Protein AF-A0A645DNB2-F1 (afdb_monomer_lite)

Organism: NCBI:txid1076179

Radius of gyration: 21.09 Å; chains: 1; bounding box: 47×34×59 Å

pLDDT: mean 93.98, std 5.24, range [70.44, 98.75]

Sequence (240 aa):
MDVIGKWKFIDKVPSANQFYYGNPKCSDIDNIWLKELYFLPEGKGYWVIDGWTKGCFTTSFGYPKHTCRQNYSLHTKNGKNLMFIEMNDDYYRISHGGKPEIYVFEKISDKEYSRNNIRICDNTDMPFVFDAEVLGKWVVKDLIDSPDGFDPNTQKFPADGLFAKSVCFEKDGEAFSQYGEKPLYKQKWTKGFLLDEHNSISEAYHIREIDGVKYLFLEWKSGDYQFGGHKPYWHVFTRA

Foldseek 3Di:
DDPAAKKFWDEKAQDPVPDDPPDHPDPPLVPDQPGMDGQAPPQPDAQQFRGDDVQWTWGWDDVVIDIDIKGWDWDADPNWIKIWIQDPPPVVCVVVPHGGMITMITGPDNDHDDNVRQWDAEAQPDDAAFDPVQAAKWFFDEKFADPVPDDSVDHPDPPVPQQWTMKHADRVQWMWTHGHPDPTDIFGDHVQWTGDPPSNDTWGWDWDADPNFIKIWTWACDSCVTRSVDGTMITIIGHD

Secondary structure (DSSP, 8-state):
----EEEEEEEEESSGGG--TT----S--TT-S-SEEEE-GGGEEETTEEEEETTEEEEEETTTTEEEEEEEEEEEETTEEEEEEEE---HHHHHTTPPPEEEEEEEEE-----HHHHS------------SSS-EEEEEEEEES-GGG--TT--SS-GGG--EEEEEE-TTSEEEEEETTSPPEEEEEETTEEEETTTTEEEEEEEEEETTEEEEEEEE--HHHHTT-PPPEEEEEEE-

Structure (mmCIF, N/CA/C/O backbone):
data_AF-A0A645DNB2-F1
#
_entry.id   AF-A0A645DNB2-F1
#
loop_
_atom_site.group_PDB
_atom_site.id
_atom_site.type_symbol
_atom_site.label_atom_id
_atom_site.label_alt_id
_atom_site.label_comp_id
_atom_site.label_asym_id
_atom_site.label_entity_id
_atom_site.label_seq_id
_atom_site.pdbx_PDB_ins_code
_atom_site.Cartn_x
_atom_site.Cartn_y
_atom_site.Cartn_z
_atom_site.occupancy
_atom_site.B_iso_or_equiv
_atom_site.auth_seq_id
_atom_site.auth_comp_id
_atom_site.auth_asym_id
_atom_site.auth_atom_id
_atom_site.pdbx_PDB_model_num
ATOM 1 N N . MET A 1 1 ? 18.194 8.412 -24.651 1.00 70.44 1 MET A N 1
ATOM 2 C CA . MET A 1 1 ? 16.787 8.221 -24.259 1.00 70.44 1 MET A CA 1
ATOM 3 C C . MET A 1 1 ? 16.652 8.660 -22.821 1.00 70.44 1 MET A C 1
ATOM 5 O O . MET A 1 1 ? 17.481 8.252 -22.013 1.00 70.44 1 MET A O 1
ATOM 9 N N . ASP A 1 2 ? 15.688 9.529 -22.543 1.00 87.06 2 ASP A N 1
ATOM 10 C CA . ASP A 1 2 ? 15.365 9.927 -21.178 1.00 87.06 2 ASP A CA 1
ATOM 11 C C . ASP A 1 2 ? 14.551 8.818 -20.495 1.00 87.06 2 ASP A C 1
ATOM 13 O O . ASP A 1 2 ? 13.683 8.204 -21.126 1.00 87.06 2 ASP A O 1
ATOM 17 N N . VAL A 1 3 ? 14.853 8.531 -19.231 1.00 95.50 3 VAL A N 1
ATOM 18 C CA . VAL A 1 3 ? 14.130 7.534 -18.432 1.00 95.50 3 VAL A CA 1
ATOM 19 C C . VAL A 1 3 ? 12.885 8.109 -17.785 1.00 95.50 3 VAL A C 1
ATOM 21 O O . VAL A 1 3 ? 11.987 7.332 -17.478 1.00 95.50 3 VAL A O 1
ATOM 24 N N . ILE A 1 4 ? 12.804 9.433 -17.630 1.00 97.62 4 ILE A N 1
ATOM 25 C CA . ILE A 1 4 ? 11.679 10.105 -16.981 1.00 97.62 4 ILE A CA 1
ATOM 26 C C . ILE A 1 4 ? 10.350 9.695 -17.613 1.00 97.62 4 ILE A C 1
ATOM 28 O O . ILE A 1 4 ? 10.226 9.600 -18.839 1.00 97.62 4 ILE A O 1
ATOM 32 N N . GLY A 1 5 ? 9.366 9.444 -16.752 1.00 97.06 5 GLY A N 1
ATOM 33 C CA . GLY A 1 5 ? 8.002 9.112 -17.139 1.00 97.06 5 GLY A CA 1
ATOM 34 C C . GLY A 1 5 ? 7.559 7.720 -16.709 1.00 97.06 5 GLY A C 1
ATOM 35 O O . GLY A 1 5 ? 8.073 7.163 -15.737 1.00 97.06 5 GLY A O 1
ATOM 36 N N . LYS A 1 6 ? 6.551 7.190 -17.408 1.00 97.62 6 LYS A N 1
ATOM 37 C CA . LYS A 1 6 ? 5.846 5.953 -17.045 1.00 97.62 6 LYS A CA 1
ATOM 38 C C . LYS A 1 6 ? 6.282 4.789 -17.924 1.00 97.62 6 LYS A C 1
ATOM 40 O O . LYS A 1 6 ? 6.241 4.871 -19.155 1.00 97.62 6 LYS A O 1
ATOM 45 N N . TRP A 1 7 ? 6.582 3.679 -17.269 1.00 98.00 7 TRP A N 1
ATOM 46 C CA . TRP A 1 7 ? 6.970 2.411 -17.864 1.00 98.00 7 TRP A CA 1
ATOM 47 C C . TRP A 1 7 ? 6.010 1.316 -17.405 1.00 98.00 7 TRP A C 1
ATOM 49 O O . TRP A 1 7 ? 5.632 1.266 -16.234 1.00 98.00 7 TRP A O 1
ATOM 59 N N . LYS A 1 8 ? 5.609 0.437 -18.322 1.00 96.62 8 LYS A N 1
ATOM 60 C CA . LYS A 1 8 ? 4.709 -0.688 -18.040 1.00 96.62 8 LYS A CA 1
ATOM 61 C C . LYS A 1 8 ? 5.444 -2.002 -18.241 1.00 96.62 8 LYS A C 1
ATOM 63 O O . LYS A 1 8 ? 6.093 -2.177 -19.270 1.00 96.62 8 LYS A O 1
ATOM 68 N N . PHE A 1 9 ? 5.326 -2.904 -17.275 1.00 96.44 9 PHE A N 1
ATOM 69 C CA . PHE A 1 9 ? 5.855 -4.257 -17.375 1.00 96.44 9 PHE A CA 1
ATOM 70 C C . PHE A 1 9 ? 5.197 -4.993 -18.549 1.00 96.44 9 PHE A C 1
ATOM 72 O O . PHE A 1 9 ? 3.977 -4.926 -18.724 1.00 96.44 9 PHE A O 1
ATOM 79 N N . ILE A 1 10 ? 6.000 -5.690 -19.352 1.00 95.62 10 ILE A N 1
ATOM 80 C CA . ILE A 1 10 ? 5.514 -6.462 -20.503 1.00 95.62 10 ILE A CA 1
ATOM 81 C C . ILE A 1 10 ? 6.004 -7.910 -20.523 1.00 95.62 10 ILE A C 1
ATOM 83 O O . ILE A 1 10 ? 5.356 -8.734 -21.161 1.00 95.62 10 ILE A O 1
ATOM 87 N N . ASP A 1 11 ? 7.123 -8.237 -19.869 1.00 95.75 11 ASP A N 1
ATOM 88 C CA . ASP A 1 11 ? 7.626 -9.612 -19.817 1.00 95.75 11 ASP A CA 1
ATOM 89 C C . ASP A 1 11 ? 8.667 -9.817 -18.707 1.00 95.75 11 ASP A C 1
ATOM 91 O O . ASP A 1 11 ? 9.319 -8.872 -18.257 1.00 95.75 11 ASP A O 1
ATOM 95 N N . LYS A 1 12 ? 8.874 -11.078 -18.325 1.00 94.62 12 LYS A N 1
ATOM 96 C CA . LYS A 1 12 ? 9.961 -11.536 -17.458 1.00 94.62 12 LYS A CA 1
ATOM 97 C C . LYS A 1 12 ? 10.708 -12.660 -18.161 1.00 94.62 12 LYS A C 1
ATOM 99 O O . LYS A 1 12 ? 10.114 -13.676 -18.515 1.00 94.62 12 LYS A O 1
ATOM 104 N N . VAL A 1 13 ? 12.016 -12.494 -18.349 1.00 94.31 13 VAL A N 1
ATOM 105 C CA . VAL A 1 13 ? 12.852 -13.462 -19.073 1.00 94.31 13 VAL A CA 1
ATOM 106 C C . VAL A 1 13 ? 14.147 -13.778 -18.320 1.00 94.31 13 VAL A C 1
ATOM 108 O O . VAL A 1 13 ? 14.690 -12.905 -17.646 1.00 94.31 13 VAL A O 1
ATOM 111 N N . PRO A 1 14 ? 14.726 -14.986 -18.471 1.00 91.88 14 PRO A N 1
ATOM 112 C CA . PRO A 1 14 ? 15.986 -15.320 -17.799 1.00 91.88 14 PRO A CA 1
ATOM 113 C C . PRO A 1 14 ? 17.207 -14.546 -18.327 1.00 91.88 14 PRO A C 1
ATOM 115 O O . PRO A 1 14 ? 18.238 -14.489 -17.664 1.00 91.88 14 PRO A O 1
ATOM 118 N N . SER A 1 15 ? 17.137 -13.997 -19.546 1.00 92.44 15 SER A N 1
ATOM 119 C CA . SER A 1 15 ? 18.177 -13.132 -20.115 1.00 92.44 15 SER A CA 1
ATOM 120 C C . SER A 1 15 ? 17.624 -12.233 -21.224 1.00 92.44 15 SER A C 1
ATOM 122 O O . SER A 1 15 ? 16.680 -12.604 -21.918 1.00 92.44 15 SER A O 1
ATOM 124 N N . ALA A 1 16 ? 18.237 -11.066 -21.452 1.00 92.56 16 ALA A N 1
ATOM 125 C CA . ALA A 1 16 ? 17.749 -10.087 -22.433 1.00 92.56 16 ALA A CA 1
ATOM 126 C C . ALA A 1 16 ? 17.634 -10.642 -23.871 1.00 92.56 16 ALA A C 1
ATOM 128 O O . ALA A 1 16 ? 16.713 -10.279 -24.601 1.00 92.56 16 ALA A O 1
ATOM 129 N N . ASN A 1 17 ? 18.517 -11.569 -24.264 1.00 92.88 17 ASN A N 1
ATOM 130 C CA . ASN A 1 17 ? 18.490 -12.219 -25.585 1.00 92.88 17 ASN A CA 1
ATOM 131 C C . ASN A 1 17 ? 17.261 -13.112 -25.798 1.00 92.88 17 ASN A C 1
ATOM 133 O O . ASN A 1 17 ? 16.933 -13.453 -26.929 1.00 92.88 17 ASN A O 1
ATOM 137 N N . GLN A 1 18 ? 16.595 -13.512 -24.717 1.00 93.81 18 GLN A N 1
ATOM 138 C CA . GLN A 1 18 ? 15.408 -14.353 -24.772 1.00 93.81 18 GLN A CA 1
ATOM 139 C C . GLN A 1 18 ? 14.115 -13.556 -24.931 1.00 93.81 18 GLN A C 1
ATOM 141 O O . GLN A 1 18 ? 13.071 -14.176 -25.124 1.00 93.81 18 GLN A O 1
ATOM 146 N N . PHE A 1 19 ? 14.159 -12.229 -24.842 1.00 94.75 19 PHE A N 1
ATOM 147 C CA . PHE A 1 19 ? 12.980 -11.398 -25.026 1.00 94.75 19 PHE A CA 1
ATOM 148 C C . PHE A 1 19 ? 12.581 -11.321 -26.502 1.00 94.75 19 PHE A C 1
ATOM 150 O O . PHE A 1 19 ? 13.383 -10.921 -27.352 1.00 94.75 19 PHE A O 1
ATOM 157 N N . TYR A 1 20 ? 11.317 -11.633 -26.786 1.00 92.88 20 TYR A N 1
ATOM 158 C CA . TYR A 1 20 ? 10.718 -11.462 -28.102 1.00 92.88 20 TYR A CA 1
ATOM 159 C C . TYR A 1 20 ? 9.454 -10.608 -27.979 1.00 92.88 20 TYR A C 1
ATOM 161 O O . TYR A 1 20 ? 8.482 -10.985 -27.330 1.00 92.88 20 TYR A O 1
ATOM 169 N N . TYR A 1 21 ? 9.491 -9.415 -28.577 1.00 92.06 21 TYR A N 1
ATOM 170 C CA . TYR A 1 21 ? 8.415 -8.437 -28.433 1.00 92.06 21 TYR A CA 1
ATOM 171 C C . TYR A 1 21 ? 7.090 -8.995 -28.981 1.00 92.06 21 TYR A C 1
ATOM 173 O O . TYR A 1 21 ? 7.062 -9.632 -30.035 1.00 92.06 21 TYR A O 1
ATOM 181 N N . GLY A 1 22 ? 5.995 -8.767 -28.251 1.00 90.31 22 GLY A N 1
ATOM 182 C CA . GLY A 1 22 ? 4.666 -9.292 -28.583 1.00 90.31 22 GLY A CA 1
ATOM 183 C C . GLY A 1 22 ? 4.448 -10.773 -28.252 1.00 90.31 22 GLY A C 1
ATOM 184 O O . GLY A 1 22 ? 3.362 -11.280 -28.501 1.00 90.31 22 GLY A O 1
ATOM 185 N N . ASN A 1 23 ? 5.446 -11.463 -27.688 1.00 91.44 23 ASN A N 1
ATOM 186 C CA . ASN A 1 23 ? 5.373 -12.881 -27.330 1.00 91.44 23 ASN A CA 1
ATOM 187 C C . ASN A 1 23 ? 5.889 -13.076 -25.894 1.00 91.44 23 ASN A C 1
ATOM 189 O O . ASN A 1 23 ? 7.005 -13.577 -25.710 1.00 91.44 23 ASN A O 1
ATOM 193 N N . PRO A 1 24 ? 5.122 -12.620 -24.886 1.00 89.38 24 PRO A N 1
ATOM 194 C CA . PRO A 1 24 ? 5.551 -12.678 -23.496 1.00 89.38 24 PRO A CA 1
ATOM 195 C C . PRO A 1 24 ? 5.752 -14.128 -23.050 1.00 89.38 24 PRO A C 1
ATOM 197 O O . PRO A 1 24 ? 4.960 -15.012 -23.379 1.00 89.38 24 PRO A O 1
ATOM 200 N N . LYS A 1 25 ? 6.823 -14.366 -22.293 1.00 89.25 25 LYS A N 1
ATOM 201 C CA . LYS A 1 25 ? 7.137 -15.672 -21.697 1.00 89.25 25 LYS A CA 1
ATOM 202 C C . LYS A 1 25 ? 6.576 -15.810 -20.292 1.00 89.25 25 LYS A C 1
ATOM 204 O O . LYS A 1 25 ? 6.298 -16.924 -19.855 1.00 89.25 25 LYS A O 1
ATOM 209 N N . CYS A 1 26 ? 6.414 -14.695 -19.587 1.00 87.44 26 CYS A N 1
ATOM 210 C CA . CYS A 1 26 ? 5.742 -14.683 -18.301 1.00 87.44 26 CYS A CA 1
ATOM 211 C C . CYS A 1 26 ? 4.234 -14.885 -18.499 1.00 87.44 26 CYS A C 1
ATOM 213 O O . CYS A 1 26 ? 3.554 -14.008 -19.029 1.00 87.44 26 CYS A O 1
ATOM 215 N N . SER A 1 27 ? 3.709 -16.028 -18.059 1.00 81.38 27 SER A N 1
ATOM 216 C CA . SER A 1 27 ? 2.267 -16.302 -18.058 1.00 81.38 27 SER A CA 1
ATOM 217 C C . SER A 1 27 ? 1.539 -15.684 -16.863 1.00 81.38 27 SER A C 1
ATOM 219 O O . SER A 1 27 ? 0.319 -15.576 -16.887 1.00 81.38 27 SER A O 1
ATOM 221 N N . ASP A 1 28 ? 2.276 -15.289 -15.824 1.00 83.75 28 ASP A N 1
ATOM 222 C CA . ASP A 1 28 ? 1.732 -14.819 -14.551 1.00 83.75 28 ASP A CA 1
ATOM 223 C C . ASP A 1 28 ? 2.022 -13.328 -14.332 1.00 83.75 28 ASP A C 1
ATOM 225 O O . ASP A 1 28 ? 2.708 -12.907 -13.402 1.00 83.75 28 ASP A O 1
ATOM 229 N N . ILE A 1 29 ? 1.546 -12.514 -15.273 1.00 78.81 29 ILE A N 1
ATOM 230 C CA . ILE A 1 29 ? 1.719 -11.054 -15.247 1.00 78.81 29 ILE A CA 1
ATOM 231 C C . ILE A 1 29 ? 0.978 -10.441 -14.047 1.00 78.81 29 ILE A C 1
ATOM 233 O O . ILE A 1 29 ? 1.395 -9.410 -13.512 1.00 78.81 29 ILE A O 1
ATOM 237 N N . ASP A 1 30 ? -0.102 -11.082 -13.597 1.00 76.44 30 ASP A N 1
ATOM 238 C CA . ASP A 1 30 ? -0.938 -10.570 -12.517 1.00 76.44 30 ASP A CA 1
ATOM 239 C C . ASP A 1 30 ? -0.280 -10.664 -11.139 1.00 76.44 30 ASP A C 1
ATOM 241 O O . ASP A 1 30 ? -0.552 -9.797 -10.304 1.00 76.44 30 ASP A O 1
ATOM 245 N N . ASN A 1 31 ? 0.640 -11.607 -10.928 1.00 82.25 31 ASN A N 1
ATOM 246 C CA . ASN A 1 31 ? 1.399 -11.725 -9.680 1.00 82.25 31 ASN A CA 1
ATOM 247 C C . ASN A 1 31 ? 2.738 -10.967 -9.688 1.00 82.25 31 ASN A C 1
ATOM 249 O O . ASN A 1 31 ? 3.499 -11.035 -8.722 1.00 82.25 31 ASN A O 1
ATOM 253 N N . ILE A 1 32 ? 3.045 -10.203 -10.741 1.00 89.00 32 ILE A N 1
ATOM 254 C CA . ILE A 1 32 ? 4.224 -9.331 -10.746 1.00 89.00 32 ILE A CA 1
ATOM 255 C C . ILE A 1 32 ? 3.994 -8.150 -9.804 1.00 89.00 32 ILE A C 1
ATOM 257 O O . ILE A 1 32 ? 3.047 -7.381 -9.965 1.00 89.00 32 ILE A O 1
ATOM 261 N N . TRP A 1 33 ? 4.899 -7.978 -8.838 1.00 88.12 33 TRP A N 1
ATOM 262 C CA . TRP A 1 33 ? 4.782 -6.939 -7.814 1.00 88.12 33 TRP A CA 1
ATOM 263 C C . TRP A 1 33 ? 5.002 -5.518 -8.361 1.00 88.12 33 TRP A C 1
ATOM 265 O O . TRP A 1 33 ? 4.391 -4.575 -7.861 1.00 88.12 33 TRP A O 1
ATOM 275 N N . LEU A 1 34 ? 5.836 -5.366 -9.400 1.00 91.94 34 LEU A N 1
ATOM 276 C CA . LEU A 1 34 ? 6.166 -4.093 -10.053 1.00 91.94 34 LEU A CA 1
ATOM 277 C C . LEU A 1 34 ? 5.570 -4.031 -11.466 1.00 91.94 34 LEU A C 1
ATOM 279 O O . LEU A 1 34 ? 6.266 -4.217 -12.463 1.00 91.94 34 LEU A O 1
ATOM 283 N N . LYS A 1 35 ? 4.261 -3.784 -11.562 1.00 92.44 35 LYS A N 1
ATOM 284 C CA . LYS A 1 35 ? 3.553 -3.702 -12.856 1.00 92.44 35 LYS A CA 1
ATOM 285 C C . LYS A 1 35 ? 3.811 -2.389 -13.592 1.00 92.44 35 LYS A C 1
ATOM 287 O O . LYS A 1 35 ? 3.860 -2.352 -14.823 1.00 92.44 35 LYS A O 1
ATOM 292 N N . GLU A 1 36 ? 3.975 -1.312 -12.834 1.00 94.25 36 GLU A N 1
ATOM 293 C CA . GLU A 1 36 ? 4.248 0.025 -13.346 1.00 94.25 36 GLU A CA 1
ATOM 294 C C . GLU A 1 36 ? 5.452 0.627 -12.630 1.00 94.25 36 GLU A C 1
ATOM 296 O O . GLU A 1 36 ? 5.601 0.508 -11.415 1.00 94.25 36 GLU A O 1
ATOM 301 N N . LEU A 1 37 ? 6.302 1.298 -13.399 1.00 96.38 37 LEU A N 1
ATOM 302 C CA . LEU A 1 37 ? 7.506 1.947 -12.908 1.00 96.38 37 LEU A CA 1
ATOM 303 C C . LEU A 1 37 ? 7.524 3.401 -13.378 1.00 96.38 37 LEU A C 1
ATOM 305 O O . LEU A 1 37 ? 7.349 3.690 -14.563 1.00 96.38 37 LEU A O 1
ATOM 309 N N . TYR A 1 38 ? 7.743 4.315 -12.441 1.00 97.19 38 TYR A N 1
ATOM 310 C CA . TYR A 1 38 ? 7.804 5.748 -12.687 1.00 97.19 38 TYR A CA 1
ATOM 311 C C . TYR A 1 38 ? 9.207 6.256 -12.372 1.00 97.19 38 TYR A C 1
ATOM 313 O O . TYR A 1 38 ? 9.684 6.139 -11.250 1.00 97.19 38 TYR A O 1
ATOM 321 N N . PHE A 1 39 ? 9.873 6.870 -13.340 1.00 97.62 39 PHE A N 1
ATOM 322 C CA . PHE A 1 39 ? 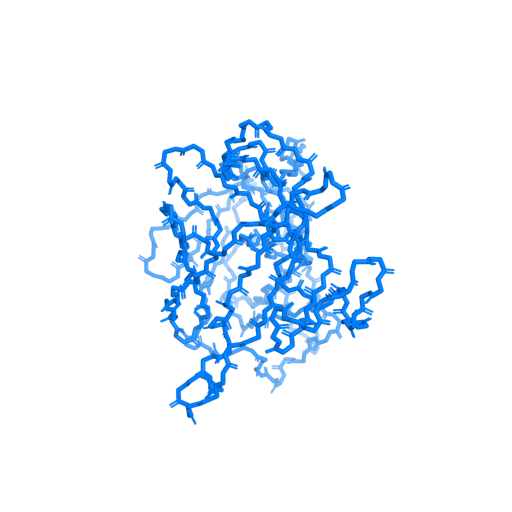11.106 7.606 -13.063 1.00 97.62 39 PHE A CA 1
ATOM 323 C C . PHE A 1 39 ? 10.738 9.067 -12.827 1.00 97.62 39 PHE A C 1
ATOM 325 O O . PHE A 1 39 ? 10.419 9.794 -13.770 1.00 97.62 39 PHE A O 1
ATOM 332 N N . LEU A 1 40 ? 10.717 9.469 -11.554 1.00 97.38 40 LEU A N 1
ATOM 333 C CA . LEU A 1 40 ? 10.382 10.836 -11.151 1.00 97.38 40 LEU A CA 1
ATOM 334 C C . LEU A 1 40 ? 11.585 11.773 -11.369 1.00 97.38 40 LEU A C 1
ATOM 336 O O . LEU A 1 40 ? 12.723 11.320 -11.213 1.00 97.38 40 LEU A O 1
ATOM 340 N N . PRO A 1 41 ? 11.372 13.066 -11.676 1.00 96.75 41 PRO A N 1
ATOM 341 C CA . PRO A 1 41 ? 12.454 14.037 -11.841 1.00 96.75 41 PRO A CA 1
ATOM 342 C C . PRO A 1 41 ? 13.428 14.084 -10.655 1.00 96.75 41 PRO A C 1
ATOM 344 O O . PRO A 1 41 ? 13.070 13.769 -9.518 1.00 96.75 41 PRO A O 1
ATOM 347 N N . GLU A 1 42 ? 14.668 14.498 -10.932 1.00 95.50 42 GLU A N 1
ATOM 348 C CA . GLU A 1 42 ? 15.739 14.685 -9.934 1.00 95.50 42 GLU A CA 1
ATOM 349 C C . GLU A 1 42 ? 16.145 13.409 -9.165 1.00 95.50 42 GLU A C 1
ATOM 351 O O . GLU A 1 42 ? 16.732 13.493 -8.089 1.00 95.50 42 GLU A O 1
ATOM 356 N N . GLY A 1 43 ? 15.842 12.213 -9.681 1.00 95.88 43 GLY A N 1
ATOM 357 C CA . GLY A 1 43 ? 16.209 10.961 -9.006 1.00 95.88 43 GLY A CA 1
ATOM 358 C C . GLY A 1 43 ? 15.301 10.590 -7.829 1.00 95.88 43 GLY A C 1
ATOM 359 O O . GLY A 1 43 ? 15.637 9.681 -7.066 1.00 95.88 43 GLY A O 1
ATOM 360 N N . LYS A 1 44 ? 14.163 11.281 -7.661 1.00 97.00 44 LYS A N 1
ATOM 361 C CA . LYS A 1 44 ? 13.246 11.088 -6.528 1.00 97.00 44 LYS A CA 1
ATOM 362 C C . LYS A 1 44 ? 12.643 9.680 -6.520 1.00 97.00 44 LYS A C 1
ATOM 364 O O . LYS A 1 44 ? 12.189 9.174 -7.546 1.00 97.00 44 LYS A O 1
ATOM 369 N N . GLY A 1 45 ? 12.619 9.074 -5.336 1.00 95.56 45 GLY A N 1
ATOM 370 C CA . GLY A 1 45 ? 11.965 7.797 -5.067 1.00 95.56 45 GLY A CA 1
ATOM 371 C C . GLY A 1 45 ? 10.482 7.922 -4.710 1.00 95.56 45 GLY A C 1
ATOM 372 O O . GLY A 1 45 ? 9.957 9.009 -4.449 1.00 95.56 45 GLY A O 1
ATOM 373 N N . TYR A 1 46 ? 9.807 6.779 -4.676 1.00 94.44 46 TYR A N 1
ATOM 374 C CA . TYR A 1 46 ? 8.443 6.605 -4.186 1.00 94.44 46 TYR A CA 1
ATOM 375 C C . TYR A 1 46 ? 8.236 5.142 -3.777 1.00 94.44 46 TYR A C 1
ATOM 377 O O . TYR A 1 46 ? 8.858 4.244 -4.340 1.00 94.44 46 TYR A O 1
ATOM 385 N N . TRP A 1 47 ? 7.320 4.896 -2.834 1.00 93.25 47 TRP A N 1
ATOM 386 C CA . TRP A 1 47 ? 6.988 3.538 -2.385 1.00 93.25 47 TRP A CA 1
ATOM 387 C C . TRP A 1 47 ? 8.228 2.757 -1.915 1.00 93.25 47 TRP A C 1
ATOM 389 O O . TRP A 1 47 ? 8.919 3.238 -1.020 1.00 93.25 47 TRP A O 1
ATOM 399 N N . VAL A 1 48 ? 8.502 1.586 -2.498 1.00 92.19 48 VAL A N 1
ATOM 400 C CA . VAL A 1 48 ? 9.698 0.777 -2.235 1.00 92.19 48 VAL A CA 1
ATOM 401 C C . VAL A 1 48 ? 10.905 1.226 -3.050 1.00 92.19 48 VAL A C 1
ATOM 403 O O . VAL A 1 48 ? 11.990 0.722 -2.808 1.00 92.19 48 VAL A O 1
ATOM 406 N N . ILE A 1 49 ? 10.764 2.137 -4.015 1.00 95.12 49 ILE A N 1
ATOM 407 C CA . ILE A 1 49 ? 11.887 2.668 -4.795 1.00 95.12 49 ILE A CA 1
ATOM 408 C C . ILE A 1 49 ? 12.459 3.866 -4.041 1.00 95.12 49 ILE A C 1
ATOM 410 O O . ILE A 1 49 ? 11.850 4.933 -4.009 1.00 95.12 49 ILE A O 1
ATOM 414 N N . ASP A 1 50 ? 13.645 3.710 -3.456 1.00 94.50 50 ASP A N 1
ATOM 415 C CA . ASP A 1 50 ? 14.290 4.758 -2.653 1.00 94.50 50 ASP A CA 1
ATOM 416 C C . ASP A 1 50 ? 14.737 5.951 -3.515 1.00 94.50 50 ASP A C 1
ATOM 418 O O . ASP A 1 50 ? 14.747 7.097 -3.065 1.00 94.50 50 ASP A O 1
ATOM 422 N N . GLY A 1 51 ? 15.092 5.684 -4.772 1.00 96.38 51 GLY A N 1
ATOM 423 C CA . GLY A 1 51 ? 15.566 6.675 -5.730 1.00 96.38 51 GLY A CA 1
ATOM 424 C C . GLY A 1 51 ? 16.311 6.031 -6.892 1.00 96.38 51 GLY A C 1
ATOM 425 O O . GLY A 1 51 ? 16.491 4.808 -6.941 1.00 96.38 51 GLY A O 1
ATOM 426 N N . TRP A 1 52 ? 16.743 6.853 -7.844 1.00 97.44 52 TRP A N 1
ATOM 427 C CA . T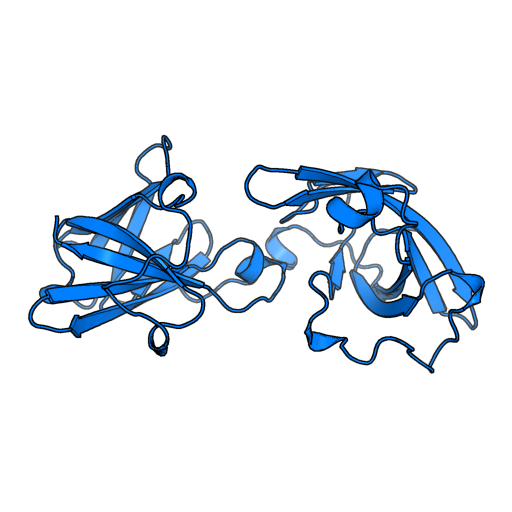RP A 1 52 ? 17.399 6.368 -9.055 1.00 97.44 52 TRP A CA 1
ATOM 428 C C . TRP A 1 52 ? 18.469 7.318 -9.586 1.00 97.44 52 TRP A C 1
ATOM 430 O O . TRP A 1 52 ? 18.458 8.525 -9.351 1.00 97.44 52 TRP A O 1
ATOM 440 N N . THR A 1 53 ? 19.391 6.745 -10.350 1.00 96.56 53 THR A N 1
ATOM 441 C CA . THR A 1 53 ? 20.372 7.460 -11.168 1.00 96.56 53 THR A CA 1
ATOM 442 C C . THR A 1 53 ? 20.428 6.819 -12.553 1.00 96.56 53 THR A C 1
ATOM 444 O O . THR A 1 53 ? 19.771 5.810 -12.834 1.00 96.56 53 THR A O 1
ATOM 447 N N . LYS A 1 54 ? 21.176 7.413 -13.485 1.00 95.31 54 LYS A N 1
ATOM 448 C CA . LYS A 1 54 ? 21.295 6.850 -14.832 1.00 95.31 54 LYS A CA 1
ATOM 449 C C . LYS A 1 54 ? 21.858 5.421 -14.766 1.00 95.31 54 LYS A C 1
ATOM 451 O O . LYS A 1 54 ? 22.989 5.217 -14.337 1.00 95.31 54 LYS A O 1
ATOM 456 N N . GLY A 1 55 ? 21.074 4.456 -15.240 1.00 96.88 55 GLY A N 1
ATOM 457 C CA . GLY A 1 55 ? 21.427 3.036 -15.312 1.00 96.88 55 GLY A CA 1
ATOM 458 C C . GLY A 1 55 ? 21.074 2.192 -14.083 1.00 96.88 55 GLY A C 1
ATOM 459 O O . GLY A 1 55 ? 21.264 0.980 -14.139 1.00 96.88 55 GLY A O 1
ATOM 460 N N . CYS A 1 56 ? 20.561 2.767 -12.988 1.00 97.00 56 CYS A N 1
ATOM 461 C CA . CYS A 1 56 ? 20.078 1.968 -11.857 1.00 97.00 56 CYS A CA 1
ATOM 462 C C . CYS A 1 56 ? 19.059 2.685 -10.962 1.00 97.00 56 CYS A C 1
ATOM 464 O O . CYS A 1 56 ? 19.014 3.912 -10.902 1.00 97.00 56 CYS A O 1
ATOM 466 N N . PHE A 1 57 ? 18.298 1.912 -10.197 1.00 97.12 57 PHE A N 1
ATOM 467 C CA . PHE A 1 57 ? 17.508 2.392 -9.063 1.00 97.12 57 PHE A CA 1
ATOM 468 C C . PHE A 1 57 ? 17.687 1.462 -7.868 1.00 97.12 57 PHE A C 1
ATOM 470 O O . PHE A 1 57 ? 18.192 0.348 -8.011 1.00 97.12 57 PHE A O 1
ATOM 477 N N . THR A 1 58 ? 17.302 1.925 -6.687 1.00 96.19 58 THR A N 1
ATOM 478 C CA . THR A 1 58 ? 17.385 1.136 -5.457 1.00 96.19 58 THR A CA 1
ATOM 479 C C . THR A 1 58 ? 15.987 0.860 -4.936 1.00 96.19 58 THR A C 1
ATOM 481 O O . THR A 1 58 ? 15.137 1.749 -4.943 1.00 96.19 58 THR A O 1
ATOM 484 N N . THR A 1 59 ? 15.757 -0.368 -4.485 1.00 94.31 59 THR A N 1
ATOM 485 C CA . THR A 1 59 ? 14.514 -0.795 -3.845 1.00 94.31 59 THR A CA 1
ATOM 486 C C . THR A 1 59 ? 14.758 -1.215 -2.407 1.00 94.31 59 THR A C 1
ATOM 488 O O . THR A 1 59 ? 15.766 -1.861 -2.132 1.00 94.31 59 THR A O 1
ATOM 491 N N . SER A 1 60 ? 13.810 -0.926 -1.526 1.00 90.69 60 SER A N 1
ATOM 492 C CA . SER A 1 60 ? 13.825 -1.264 -0.109 1.00 90.69 60 SER A CA 1
ATOM 493 C C . SER A 1 60 ? 12.503 -1.914 0.299 1.00 90.69 60 SER A C 1
ATOM 495 O O . SER A 1 60 ? 11.462 -1.263 0.236 1.00 90.69 60 SER A O 1
ATOM 497 N N . PHE A 1 61 ? 12.527 -3.173 0.736 1.00 84.50 61 PHE A N 1
ATOM 498 C CA . PHE A 1 61 ? 11.316 -3.941 1.059 1.00 84.50 61 PHE A CA 1
ATOM 499 C C . PHE A 1 61 ? 11.576 -5.049 2.094 1.00 84.50 61 PHE A C 1
ATOM 501 O O . PHE A 1 61 ? 12.723 -5.352 2.420 1.00 84.50 61 PHE A O 1
ATOM 508 N N . GLY A 1 62 ? 10.497 -5.658 2.597 1.00 74.50 62 GLY A N 1
ATOM 509 C CA . GLY A 1 62 ? 10.536 -6.822 3.489 1.00 74.50 62 GLY A CA 1
ATOM 510 C C . GLY A 1 62 ? 10.697 -6.511 4.983 1.00 74.50 62 GLY A C 1
ATOM 511 O O . GLY A 1 62 ? 10.992 -5.383 5.387 1.00 74.50 62 GLY A O 1
ATOM 512 N N . TYR A 1 63 ? 10.487 -7.550 5.796 1.00 71.38 63 TYR A N 1
ATOM 513 C CA . TYR A 1 63 ? 10.824 -7.598 7.218 1.00 71.38 63 TYR A CA 1
ATOM 514 C C . TYR A 1 63 ? 11.669 -8.861 7.485 1.00 71.38 63 TYR A C 1
ATOM 516 O O . TYR A 1 63 ? 11.165 -9.962 7.255 1.00 71.38 63 TYR A O 1
ATOM 524 N N . PRO A 1 64 ? 12.925 -8.734 7.956 1.00 75.06 64 PRO A N 1
ATOM 525 C CA . PRO A 1 64 ? 13.672 -7.485 8.127 1.00 75.06 64 PRO A CA 1
ATOM 526 C C . PRO A 1 64 ? 13.871 -6.738 6.795 1.00 75.06 64 PRO A C 1
ATOM 528 O O . PRO A 1 64 ? 13.720 -7.302 5.715 1.00 75.06 64 PRO A O 1
ATOM 531 N N . LYS A 1 65 ? 14.171 -5.437 6.870 1.00 82.62 65 LYS A N 1
ATOM 532 C CA . LYS A 1 65 ? 14.312 -4.588 5.680 1.00 82.62 65 LYS A CA 1
ATOM 533 C C . LYS A 1 65 ? 15.531 -5.011 4.853 1.00 82.62 65 LYS A C 1
ATOM 535 O O . LYS A 1 65 ? 16.649 -5.029 5.367 1.00 82.62 65 LYS A O 1
ATOM 540 N N . HIS A 1 66 ? 15.324 -5.234 3.561 1.00 83.94 66 HIS A N 1
ATOM 541 C CA . HIS A 1 66 ? 16.370 -5.489 2.577 1.00 83.94 66 HIS A CA 1
ATOM 542 C C . HIS A 1 66 ? 16.427 -4.360 1.553 1.00 83.94 66 HIS A C 1
ATOM 544 O O . HIS A 1 66 ? 15.391 -3.837 1.144 1.00 83.94 66 HIS A O 1
ATOM 550 N N . THR A 1 67 ? 17.639 -3.999 1.130 1.00 90.25 67 THR A N 1
ATOM 551 C CA . THR A 1 67 ? 17.869 -2.981 0.103 1.00 90.25 67 THR A CA 1
ATOM 552 C C . THR A 1 67 ? 18.641 -3.592 -1.059 1.00 90.25 67 THR A C 1
ATOM 554 O O . THR A 1 67 ? 19.719 -4.155 -0.869 1.00 90.25 67 THR A O 1
ATOM 557 N N . CYS A 1 68 ? 18.101 -3.452 -2.267 1.00 90.50 68 CYS A N 1
ATOM 558 C CA . CYS A 1 68 ? 18.638 -4.041 -3.488 1.00 90.50 68 CYS A CA 1
ATOM 559 C C . CYS A 1 68 ? 18.822 -2.964 -4.556 1.00 90.50 68 CYS A C 1
ATOM 561 O O . CYS A 1 68 ? 17.935 -2.144 -4.788 1.00 90.50 68 CYS A O 1
ATOM 563 N N . ARG A 1 69 ? 19.968 -2.979 -5.241 1.00 93.88 69 ARG A N 1
ATOM 564 C CA . ARG A 1 69 ? 20.208 -2.142 -6.420 1.00 93.88 69 ARG A CA 1
ATOM 565 C C . ARG A 1 69 ? 19.787 -2.905 -7.671 1.00 93.88 69 ARG A C 1
ATOM 567 O O . ARG A 1 69 ? 20.271 -4.009 -7.902 1.00 93.88 69 ARG A O 1
ATOM 574 N N . GLN A 1 70 ? 18.945 -2.287 -8.486 1.00 95.75 70 GLN A N 1
ATOM 575 C CA . GLN A 1 70 ? 18.468 -2.815 -9.758 1.00 95.75 70 GLN A CA 1
ATOM 576 C C . GLN A 1 70 ? 19.150 -2.058 -10.894 1.00 95.75 70 GLN A C 1
ATOM 578 O O . GLN A 1 70 ? 18.992 -0.840 -11.024 1.00 95.75 70 GLN A O 1
ATOM 583 N N . ASN A 1 71 ? 19.943 -2.759 -11.703 1.00 96.69 71 ASN A N 1
ATOM 584 C CA . ASN A 1 71 ? 20.555 -2.164 -12.890 1.00 96.69 71 ASN A CA 1
ATOM 585 C C . ASN A 1 71 ? 19.574 -2.246 -14.052 1.00 96.69 71 ASN A C 1
ATOM 587 O O . ASN A 1 71 ? 18.865 -3.239 -14.197 1.00 96.69 71 ASN A O 1
ATOM 591 N N . TYR A 1 72 ? 19.562 -1.229 -14.909 1.00 97.69 72 TYR A N 1
ATOM 592 C CA . TYR A 1 72 ? 18.763 -1.266 -16.123 1.00 97.69 72 TYR A CA 1
ATOM 593 C C . TYR A 1 72 ? 19.541 -0.811 -17.352 1.00 97.69 72 TYR A C 1
ATOM 595 O O . TYR A 1 72 ? 20.456 0.011 -17.288 1.00 97.69 72 TYR A O 1
ATOM 603 N N . SER A 1 73 ? 19.116 -1.316 -18.505 1.00 97.12 73 SER A N 1
ATOM 604 C CA . SER A 1 73 ? 19.575 -0.873 -19.818 1.00 97.12 73 SER A CA 1
ATOM 605 C C . SER A 1 73 ? 18.392 -0.465 -20.691 1.00 97.12 73 SER A C 1
ATOM 607 O O . SER A 1 73 ? 17.296 -1.015 -20.572 1.00 97.12 73 SER A O 1
ATOM 609 N N . LEU A 1 74 ? 18.610 0.527 -21.555 1.00 97.12 74 LEU A N 1
ATOM 610 C CA . LEU A 1 74 ? 17.593 1.067 -22.455 1.00 97.12 74 LEU A CA 1
ATOM 611 C C . LEU A 1 74 ? 17.864 0.624 -23.883 1.00 97.12 74 LEU A C 1
ATOM 613 O O . LEU A 1 74 ? 18.997 0.702 -24.355 1.00 97.12 74 LEU A O 1
ATOM 617 N N . HIS A 1 75 ? 16.810 0.218 -24.579 1.00 95.06 75 HIS A N 1
ATOM 618 C CA . HIS A 1 75 ? 16.877 -0.276 -25.948 1.00 95.06 75 HIS A CA 1
ATOM 619 C C . HIS A 1 75 ? 15.734 0.318 -26.760 1.00 95.06 75 HIS A C 1
ATOM 621 O O . HIS A 1 75 ? 14.616 0.435 -26.266 1.00 95.06 75 HIS A O 1
ATOM 627 N N . THR A 1 76 ? 15.989 0.636 -28.026 1.00 94.06 76 THR A N 1
ATOM 628 C CA . THR A 1 76 ? 14.927 0.967 -28.981 1.00 94.06 76 THR A CA 1
ATOM 629 C C . THR A 1 76 ? 14.791 -0.180 -29.972 1.00 94.06 76 THR A C 1
ATOM 631 O O . THR A 1 76 ? 15.762 -0.539 -30.636 1.00 94.06 76 THR A O 1
ATOM 634 N N . LYS A 1 77 ? 13.598 -0.770 -30.076 1.00 89.38 77 LYS A N 1
ATOM 635 C CA . LYS A 1 77 ? 13.287 -1.844 -31.034 1.00 89.38 77 LYS A CA 1
ATOM 636 C C . LYS A 1 77 ? 11.954 -1.541 -31.704 1.00 89.38 77 LYS A C 1
ATOM 638 O O . LYS A 1 77 ? 10.973 -1.306 -31.012 1.00 89.38 77 LYS A O 1
ATOM 643 N N . ASN A 1 78 ? 11.912 -1.527 -33.038 1.00 88.31 78 ASN A N 1
ATOM 644 C CA . ASN A 1 78 ? 10.693 -1.263 -33.821 1.00 88.31 78 ASN A CA 1
ATOM 645 C C . ASN A 1 78 ? 9.948 0.021 -33.394 1.00 88.31 78 ASN A C 1
ATOM 647 O O . ASN A 1 78 ? 8.728 0.028 -33.264 1.00 88.31 78 ASN A O 1
ATOM 651 N N . GLY A 1 79 ? 10.690 1.098 -33.107 1.00 90.25 79 GLY A N 1
ATOM 652 C CA . GLY A 1 79 ? 10.122 2.370 -32.636 1.00 90.25 79 GLY A CA 1
ATOM 653 C C . GLY A 1 79 ? 9.612 2.361 -31.189 1.00 90.25 79 GLY A C 1
ATOM 654 O O . GLY A 1 79 ? 9.088 3.369 -30.726 1.00 90.25 79 GLY A O 1
ATOM 655 N N . LYS A 1 80 ? 9.773 1.252 -30.458 1.00 94.50 80 LYS A N 1
ATOM 656 C CA . LYS A 1 80 ? 9.413 1.125 -29.044 1.00 94.50 80 LYS A CA 1
ATOM 657 C C . LYS A 1 80 ? 10.627 1.312 -28.154 1.00 94.50 80 LYS A C 1
ATOM 659 O O . LYS A 1 80 ? 11.700 0.776 -28.434 1.00 94.50 80 LYS A O 1
ATOM 664 N N . ASN A 1 81 ? 10.425 2.038 -27.063 1.00 97.31 81 ASN A N 1
ATOM 665 C CA . ASN A 1 81 ? 11.427 2.271 -26.035 1.00 97.31 81 ASN A CA 1
ATOM 666 C C . ASN A 1 81 ? 11.252 1.233 -24.931 1.00 97.31 81 ASN A C 1
ATOM 668 O O . ASN A 1 81 ? 10.204 1.178 -24.291 1.00 97.31 81 ASN A O 1
ATOM 672 N N . LEU A 1 82 ? 12.273 0.406 -24.739 1.00 97.69 82 LEU A N 1
ATOM 673 C CA . LEU A 1 82 ? 12.264 -0.725 -23.827 1.00 97.69 82 LEU A CA 1
ATOM 674 C C . LEU A 1 82 ? 13.323 -0.545 -22.746 1.00 97.69 82 LEU A C 1
ATOM 676 O O . LEU A 1 82 ? 14.435 -0.088 -23.019 1.00 97.69 82 LEU A O 1
ATOM 680 N N . MET A 1 83 ? 12.988 -0.962 -21.535 1.00 98.12 83 MET A N 1
ATOM 681 C CA . MET A 1 83 ? 13.893 -1.018 -20.399 1.00 98.12 83 MET A CA 1
ATOM 682 C C . MET A 1 83 ? 14.013 -2.461 -19.934 1.00 98.12 83 MET A C 1
ATOM 684 O O . MET A 1 83 ? 13.011 -3.138 -19.730 1.00 98.12 83 MET A O 1
ATOM 688 N N . PHE A 1 84 ? 15.247 -2.923 -19.784 1.00 97.88 84 PHE A N 1
ATOM 689 C CA . PHE A 1 84 ? 15.576 -4.255 -19.293 1.00 97.88 84 PHE A CA 1
ATOM 690 C C . PHE A 1 84 ? 16.216 -4.079 -17.929 1.00 97.88 84 PHE A C 1
ATOM 692 O O . PHE A 1 84 ? 17.276 -3.457 -17.849 1.00 97.88 84 PHE A O 1
ATOM 699 N N . ILE A 1 85 ? 15.566 -4.586 -16.890 1.00 97.69 85 ILE A N 1
ATOM 700 C CA . ILE A 1 85 ? 15.974 -4.428 -15.496 1.00 97.69 85 ILE A CA 1
ATOM 701 C C . ILE A 1 85 ? 16.459 -5.775 -14.973 1.00 97.69 85 ILE A C 1
ATOM 703 O O . ILE A 1 85 ? 15.719 -6.752 -15.029 1.00 97.69 85 ILE A O 1
ATOM 707 N N . GLU A 1 86 ? 17.683 -5.824 -14.459 1.00 96.00 86 GLU A N 1
ATOM 708 C CA . GLU A 1 86 ? 18.219 -6.963 -13.712 1.00 96.00 86 GLU A CA 1
ATOM 709 C C . GLU A 1 86 ? 17.655 -6.930 -12.291 1.00 96.00 86 GLU A C 1
ATOM 711 O O . GLU A 1 86 ? 18.096 -6.123 -11.470 1.00 96.00 86 GLU A O 1
ATOM 716 N N . MET A 1 87 ? 16.666 -7.782 -12.017 1.00 92.56 87 MET A N 1
ATOM 717 C CA . MET A 1 87 ? 15.963 -7.812 -10.737 1.00 92.56 87 MET A CA 1
ATOM 718 C C . MET A 1 87 ? 16.697 -8.689 -9.721 1.00 92.56 87 MET A C 1
ATOM 720 O O . MET A 1 87 ? 16.777 -9.910 -9.851 1.00 92.56 87 MET A O 1
ATOM 724 N N . ASN A 1 88 ? 17.220 -8.035 -8.690 1.00 90.31 88 ASN A N 1
ATOM 725 C CA . ASN A 1 88 ? 17.857 -8.615 -7.510 1.00 90.31 88 ASN A CA 1
ATOM 726 C C . ASN A 1 88 ? 16.884 -8.687 -6.319 1.00 90.31 88 ASN A C 1
ATOM 728 O O . ASN A 1 88 ? 17.282 -8.482 -5.174 1.00 90.31 88 ASN A O 1
ATOM 732 N N . ASP A 1 89 ? 15.592 -8.869 -6.584 1.00 83.19 89 ASP A N 1
ATOM 733 C CA . ASP A 1 89 ? 14.524 -8.889 -5.581 1.00 83.19 89 ASP A CA 1
ATOM 734 C C . ASP A 1 89 ? 14.360 -10.250 -4.878 1.00 83.19 89 ASP A C 1
ATOM 736 O O . ASP A 1 89 ? 13.958 -10.294 -3.716 1.00 83.19 89 ASP A O 1
ATOM 740 N N . ASP A 1 90 ? 14.765 -11.348 -5.517 1.00 83.88 90 ASP A N 1
ATOM 741 C CA . ASP A 1 90 ? 14.886 -12.666 -4.879 1.00 83.88 90 ASP A CA 1
ATOM 742 C C . ASP A 1 90 ? 16.207 -12.784 -4.097 1.00 83.88 90 ASP A C 1
ATOM 744 O O . ASP A 1 90 ? 17.219 -13.300 -4.582 1.00 83.88 90 ASP A O 1
ATOM 748 N N . TYR A 1 91 ? 16.207 -12.289 -2.856 1.00 77.12 91 TYR A N 1
ATOM 749 C CA . TYR A 1 91 ? 17.392 -12.302 -1.993 1.00 77.12 91 TYR A CA 1
ATOM 750 C C . TYR A 1 91 ? 17.980 -13.707 -1.807 1.00 77.12 91 TYR A C 1
ATOM 752 O O . TYR A 1 91 ? 19.203 -13.867 -1.826 1.00 77.12 91 TYR A O 1
ATOM 760 N N . TYR A 1 92 ? 17.140 -14.733 -1.641 1.00 79.50 92 TYR A N 1
ATOM 761 C CA . TYR A 1 92 ? 17.611 -16.102 -1.430 1.00 79.50 92 TYR A CA 1
ATOM 762 C C . TYR A 1 92 ? 18.369 -16.605 -2.658 1.00 79.50 92 TYR A C 1
ATOM 764 O O . TYR A 1 92 ? 19.513 -17.045 -2.549 1.00 79.50 92 TYR A O 1
ATOM 772 N N . ARG A 1 93 ? 17.788 -16.459 -3.848 1.00 84.12 93 ARG A N 1
ATOM 773 C CA . ARG A 1 93 ? 18.443 -16.843 -5.099 1.00 84.12 93 ARG A CA 1
ATOM 774 C C . ARG A 1 93 ? 19.745 -16.084 -5.320 1.00 84.12 93 ARG A C 1
ATOM 776 O O . ARG A 1 93 ? 20.756 -16.703 -5.650 1.00 84.12 93 ARG A O 1
ATOM 783 N N . ILE A 1 94 ? 19.730 -14.763 -5.149 1.00 84.00 94 ILE A N 1
ATOM 784 C CA . ILE A 1 94 ? 20.903 -13.917 -5.402 1.00 84.00 94 ILE A CA 1
ATOM 785 C C . ILE A 1 94 ? 22.029 -14.223 -4.407 1.00 84.00 94 ILE A C 1
ATOM 787 O O . ILE A 1 94 ? 23.180 -14.381 -4.814 1.00 84.00 94 ILE A O 1
ATOM 791 N N . SER A 1 95 ? 21.714 -14.385 -3.118 1.00 81.06 95 SER A N 1
ATOM 792 C CA . SER A 1 95 ? 22.710 -14.696 -2.076 1.00 81.06 95 SER A CA 1
ATOM 793 C C . SER A 1 95 ? 23.394 -16.056 -2.257 1.00 81.06 95 SER A C 1
ATOM 795 O O . SER A 1 95 ? 24.509 -16.238 -1.775 1.00 81.06 95 SER A O 1
ATOM 797 N N . HIS A 1 96 ? 22.788 -16.977 -3.011 1.00 86.12 96 HIS A N 1
ATOM 798 C CA . HIS A 1 96 ? 23.353 -18.293 -3.330 1.00 86.12 96 HIS A CA 1
ATOM 799 C C . HIS A 1 96 ? 23.963 -18.362 -4.745 1.00 86.12 96 HIS A C 1
ATOM 801 O O . HIS A 1 96 ? 24.161 -19.446 -5.292 1.00 86.12 96 HIS A O 1
ATOM 807 N N . GLY A 1 97 ? 24.274 -17.212 -5.358 1.00 84.44 97 GLY A N 1
ATOM 808 C CA . GLY A 1 97 ? 24.949 -17.134 -6.661 1.00 84.44 97 GLY A CA 1
ATOM 809 C C . GLY A 1 97 ? 24.032 -17.325 -7.873 1.00 84.44 97 GLY A C 1
ATOM 810 O O . GLY A 1 97 ? 24.514 -17.470 -9.000 1.00 84.44 97 GLY A O 1
ATOM 811 N N . GLY A 1 98 ? 22.713 -17.321 -7.670 1.00 87.56 98 GLY A N 1
ATOM 812 C CA . GLY A 1 98 ? 21.739 -17.292 -8.754 1.00 87.56 98 GLY A CA 1
ATOM 813 C C . GLY A 1 98 ? 21.815 -15.986 -9.549 1.00 87.56 98 GLY A C 1
ATOM 814 O O . GLY A 1 98 ? 22.146 -14.927 -9.022 1.00 87.56 98 GLY A O 1
ATOM 815 N N . LYS A 1 99 ? 21.501 -16.053 -10.847 1.00 88.31 99 LYS A N 1
ATOM 816 C CA . LYS A 1 99 ? 21.459 -14.865 -11.715 1.00 88.31 99 LYS A CA 1
ATOM 817 C C . LYS A 1 99 ? 20.117 -14.138 -11.584 1.00 88.31 99 LYS A C 1
ATOM 819 O O . LYS A 1 99 ? 19.098 -14.840 -11.515 1.00 88.31 99 LYS A O 1
ATOM 824 N N . PRO A 1 100 ? 20.093 -12.793 -11.615 1.00 90.94 100 PRO A N 1
ATOM 825 C CA . PRO A 1 100 ? 18.848 -12.033 -11.620 1.00 90.94 100 PRO A CA 1
ATOM 826 C C . PRO A 1 100 ? 18.001 -12.380 -12.845 1.00 90.94 100 PRO A C 1
ATOM 828 O O . PRO A 1 100 ? 18.530 -12.667 -13.924 1.00 90.94 100 PRO A O 1
ATOM 831 N N . GLU A 1 101 ? 16.683 -12.367 -12.672 1.00 92.19 101 GLU A N 1
ATOM 832 C CA . GLU A 1 101 ? 15.759 -12.384 -13.805 1.00 92.19 101 GLU A CA 1
ATOM 833 C C . GLU A 1 101 ? 15.698 -10.989 -14.437 1.00 92.19 101 GLU A C 1
ATOM 835 O O . GLU A 1 101 ? 15.967 -9.979 -13.783 1.00 92.19 101 GLU A O 1
ATOM 840 N N . ILE A 1 102 ? 15.353 -10.925 -15.723 1.00 95.56 102 ILE A N 1
ATOM 841 C CA . ILE A 1 102 ? 15.223 -9.659 -16.437 1.00 95.56 102 ILE A CA 1
ATOM 842 C C . ILE A 1 102 ? 13.753 -9.296 -16.555 1.00 95.56 102 ILE A C 1
ATOM 844 O O . ILE A 1 102 ? 12.997 -9.989 -17.241 1.00 95.56 102 ILE A O 1
ATOM 848 N N . TYR A 1 103 ? 13.359 -8.190 -15.932 1.00 96.88 103 TYR A N 1
ATOM 849 C CA . TYR A 1 103 ? 12.042 -7.606 -16.163 1.00 96.88 103 TYR A CA 1
ATOM 850 C C . TYR A 1 103 ? 12.141 -6.645 -17.337 1.00 96.88 103 TYR A C 1
ATOM 852 O O . TYR A 1 103 ? 13.052 -5.816 -17.410 1.00 96.88 103 TYR A O 1
ATOM 860 N N . VAL A 1 104 ? 11.202 -6.763 -18.267 1.00 97.25 104 VAL A N 1
ATOM 861 C CA . VAL A 1 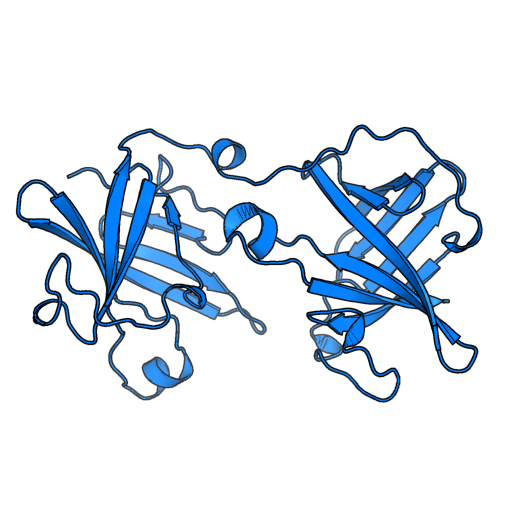104 ? 11.147 -5.933 -19.464 1.00 97.25 104 VAL A CA 1
ATOM 862 C C . VAL A 1 104 ? 9.963 -4.991 -19.354 1.00 97.25 104 VAL A C 1
ATOM 864 O O . VAL A 1 104 ? 8.831 -5.418 -19.126 1.00 97.25 104 VAL A O 1
ATOM 867 N N . PHE A 1 105 ? 10.233 -3.706 -19.544 1.00 97.81 105 PHE A N 1
ATOM 868 C CA . PHE A 1 105 ? 9.239 -2.646 -19.522 1.00 97.81 105 PHE A CA 1
ATOM 869 C C . PHE A 1 105 ? 9.212 -1.898 -20.852 1.00 97.81 105 PHE A C 1
ATOM 871 O O . PHE A 1 105 ? 10.251 -1.684 -21.473 1.00 97.81 105 PHE A O 1
ATOM 878 N N . GLU A 1 106 ? 8.033 -1.439 -21.258 1.00 97.44 106 GLU A N 1
ATOM 879 C CA . GLU A 1 106 ? 7.846 -0.505 -22.370 1.00 97.44 106 GLU A CA 1
ATOM 880 C C . GLU A 1 106 ? 7.530 0.892 -21.839 1.00 97.44 106 GLU A C 1
ATOM 882 O O . GLU A 1 106 ? 6.743 1.049 -20.900 1.00 97.44 106 GLU A O 1
ATOM 887 N N . LYS A 1 107 ? 8.122 1.920 -22.453 1.00 97.81 107 LYS A N 1
ATOM 888 C CA . LYS A 1 107 ? 7.787 3.310 -22.148 1.00 97.81 107 LYS A CA 1
ATOM 889 C C . LYS A 1 107 ? 6.404 3.639 -22.697 1.00 97.81 107 LYS A C 1
ATOM 891 O O . LYS A 1 107 ? 6.172 3.529 -23.898 1.00 97.81 107 LYS A O 1
ATOM 896 N N . ILE A 1 108 ? 5.511 4.082 -21.819 1.00 97.44 108 ILE A N 1
ATOM 897 C CA . ILE A 1 108 ? 4.129 4.441 -22.167 1.00 97.44 108 ILE A CA 1
ATOM 898 C C . ILE A 1 108 ? 3.932 5.961 -22.184 1.00 97.44 108 ILE A C 1
ATOM 900 O O . ILE A 1 108 ? 3.026 6.457 -22.846 1.00 97.44 108 ILE A O 1
ATOM 904 N N . SER A 1 109 ? 4.764 6.716 -21.460 1.00 96.62 109 SER A N 1
ATOM 905 C CA . SER A 1 109 ? 4.659 8.175 -21.382 1.00 96.62 109 SER A CA 1
ATOM 906 C C . SER A 1 109 ? 5.999 8.815 -21.026 1.00 96.62 109 SER A C 1
ATOM 908 O O . SER A 1 109 ? 6.701 8.314 -20.149 1.00 96.62 109 SER A O 1
ATOM 910 N N . ASP A 1 110 ? 6.308 9.948 -21.659 1.00 95.81 110 ASP A N 1
ATOM 911 C CA . ASP A 1 110 ? 7.435 10.834 -21.324 1.00 95.81 110 ASP A CA 1
ATOM 912 C C . ASP A 1 110 ? 7.047 11.941 -20.325 1.00 95.81 110 ASP A C 1
ATOM 914 O O . ASP A 1 110 ? 7.872 12.777 -19.969 1.00 95.81 110 ASP A O 1
ATOM 918 N N . LYS A 1 111 ? 5.784 11.979 -19.878 1.00 96.31 111 LYS A N 1
ATOM 919 C CA . LYS A 1 111 ? 5.298 12.996 -18.938 1.00 96.31 111 LYS A CA 1
ATOM 920 C C . LYS A 1 111 ? 6.077 12.935 -17.624 1.00 96.31 111 LYS A C 1
ATOM 922 O O . LYS A 1 111 ? 6.249 11.861 -17.055 1.00 96.31 111 LYS A O 1
ATOM 927 N N . GLU A 1 112 ? 6.438 14.093 -17.084 1.00 96.69 112 GLU A N 1
ATOM 928 C CA . GLU A 1 112 ? 6.945 14.187 -15.718 1.00 96.69 112 GLU A CA 1
ATOM 929 C C . GLU A 1 112 ? 5.815 13.981 -14.704 1.00 96.69 112 GLU A C 1
ATOM 931 O O . GLU A 1 112 ? 4.767 14.634 -14.756 1.00 96.69 112 GLU A O 1
ATOM 936 N N . TYR A 1 113 ? 6.032 13.063 -13.766 1.00 96.38 113 TYR A N 1
ATOM 937 C CA . TYR A 1 113 ? 5.103 12.793 -12.677 1.00 96.38 113 TYR A CA 1
ATOM 938 C C . TYR A 1 113 ? 5.714 13.238 -11.350 1.00 96.38 113 TYR A C 1
ATOM 940 O O . TYR A 1 113 ? 6.917 13.111 -11.129 1.00 96.38 113 TYR A O 1
ATOM 948 N N . SER A 1 114 ? 4.865 13.708 -10.439 1.00 95.31 114 SER A N 1
ATOM 949 C CA . SER A 1 114 ? 5.202 13.808 -9.019 1.00 95.31 114 SER A CA 1
ATOM 950 C C . SER A 1 114 ? 4.631 12.618 -8.250 1.00 95.31 114 SER A C 1
ATOM 952 O O . SER A 1 114 ? 3.696 11.960 -8.713 1.00 95.31 114 SER A O 1
ATOM 954 N N . ARG A 1 115 ? 5.128 12.391 -7.028 1.00 93.88 115 ARG A N 1
ATOM 955 C CA . ARG A 1 115 ? 4.587 11.372 -6.117 1.00 93.88 115 ARG A CA 1
ATOM 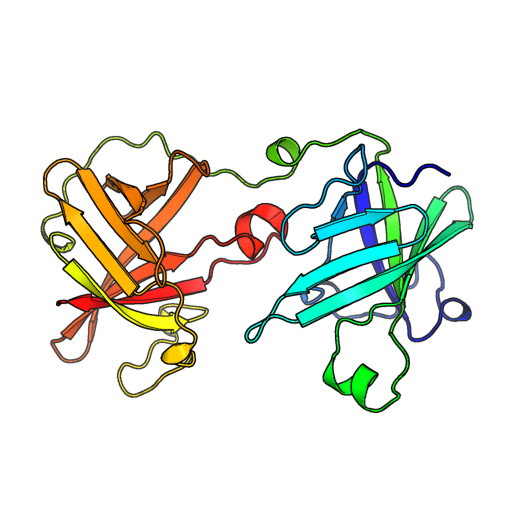956 C C . ARG A 1 115 ? 3.076 11.527 -5.902 1.00 93.88 115 ARG A C 1
ATOM 958 O O . ARG A 1 115 ? 2.366 10.532 -5.879 1.00 93.88 115 ARG A O 1
ATOM 965 N N . ASN A 1 116 ? 2.581 12.762 -5.817 1.00 92.12 116 ASN A N 1
ATOM 966 C CA . ASN A 1 116 ? 1.155 13.036 -5.635 1.00 92.12 116 ASN A CA 1
ATOM 967 C C . ASN A 1 116 ? 0.325 12.722 -6.886 1.00 92.12 116 ASN A C 1
ATOM 969 O O . ASN A 1 116 ? -0.851 12.415 -6.764 1.00 92.12 116 ASN A O 1
ATOM 973 N N . ASN A 1 117 ? 0.912 12.781 -8.088 1.00 93.12 117 ASN A N 1
ATOM 974 C CA . ASN A 1 117 ? 0.179 12.481 -9.321 1.00 93.12 117 ASN A CA 1
ATOM 975 C C . ASN A 1 117 ? -0.020 10.984 -9.570 1.00 93.12 117 ASN A C 1
ATOM 977 O O . ASN A 1 117 ? -0.860 10.633 -10.391 1.00 93.12 117 ASN A O 1
ATOM 981 N N . ILE A 1 118 ? 0.778 10.130 -8.928 1.00 94.44 118 ILE A N 1
ATOM 982 C CA . ILE A 1 118 ? 0.749 8.673 -9.133 1.00 94.44 118 ILE A CA 1
ATOM 983 C C . ILE A 1 118 ? 0.130 7.923 -7.954 1.00 94.44 118 ILE A C 1
ATOM 985 O O . ILE A 1 118 ? -0.105 6.725 -8.053 1.00 94.44 118 ILE A O 1
ATOM 989 N N . ARG A 1 119 ? -0.092 8.614 -6.832 1.00 94.19 119 ARG A N 1
ATOM 990 C CA . ARG A 1 119 ? -0.652 8.034 -5.616 1.00 94.19 119 ARG A CA 1
ATOM 991 C C . ARG A 1 119 ? -2.153 7.806 -5.790 1.00 94.19 119 ARG A C 1
ATOM 993 O O . ARG A 1 119 ? -2.862 8.718 -6.209 1.00 94.19 119 ARG A O 1
ATOM 1000 N N . ILE A 1 120 ? -2.633 6.630 -5.406 1.00 95.00 120 ILE A N 1
ATOM 1001 C CA . ILE A 1 120 ? -4.059 6.379 -5.194 1.00 95.00 120 ILE A CA 1
ATOM 1002 C C . ILE A 1 120 ? -4.500 7.148 -3.945 1.00 95.00 120 ILE A C 1
ATOM 1004 O O . ILE A 1 120 ? -3.864 7.063 -2.892 1.00 95.00 120 ILE A O 1
ATOM 1008 N N . CYS A 1 121 ? -5.584 7.904 -4.087 1.00 96.12 121 CYS A N 1
ATOM 1009 C CA . CYS A 1 121 ? -6.240 8.624 -3.006 1.00 96.12 121 CYS A CA 1
ATOM 1010 C C . CYS A 1 121 ? -7.708 8.197 -2.965 1.00 96.12 121 CYS A C 1
ATOM 1012 O O . CYS A 1 121 ? -8.345 8.071 -4.013 1.00 96.12 121 CYS A O 1
ATOM 1014 N N . ASP A 1 122 ? -8.238 8.033 -1.763 1.00 97.31 122 ASP A N 1
ATOM 1015 C CA . ASP A 1 122 ? -9.644 7.749 -1.522 1.00 97.31 122 ASP A CA 1
ATOM 1016 C C . ASP A 1 122 ? -10.386 9.025 -1.104 1.00 97.31 122 ASP A C 1
ATOM 1018 O O . ASP A 1 122 ? -9.782 10.052 -0.779 1.00 97.31 122 ASP A O 1
ATOM 1022 N N . ASN A 1 123 ? -11.719 8.958 -1.073 1.00 96.88 123 ASN A N 1
ATOM 1023 C CA . ASN A 1 123 ? -12.501 10.008 -0.434 1.00 96.88 123 ASN A CA 1
ATOM 1024 C C . ASN A 1 123 ? -12.333 9.925 1.091 1.00 96.88 123 ASN A C 1
ATOM 1026 O O . ASN A 1 123 ? -12.593 8.874 1.678 1.00 96.88 123 ASN A O 1
ATOM 1030 N N . THR A 1 124 ? -11.954 11.036 1.720 1.00 97.50 124 THR A N 1
ATOM 1031 C CA . THR A 1 124 ? -11.926 11.203 3.183 1.00 97.50 124 THR A CA 1
ATOM 1032 C C . THR A 1 124 ? -12.922 12.250 3.674 1.00 97.50 124 THR A C 1
ATOM 1034 O O . THR A 1 124 ? -13.079 12.417 4.879 1.00 97.50 124 THR A O 1
ATOM 1037 N N . ASP A 1 125 ? -13.605 12.944 2.762 1.00 96.69 125 ASP A N 1
ATOM 1038 C CA . ASP A 1 125 ? -14.666 13.893 3.087 1.00 96.69 125 ASP A CA 1
ATOM 1039 C C . ASP A 1 125 ? -15.979 13.121 3.267 1.00 96.69 125 ASP A C 1
ATOM 1041 O O . ASP A 1 125 ? -16.770 12.929 2.337 1.00 96.69 125 ASP A O 1
ATOM 1045 N N . MET A 1 126 ? -16.142 12.557 4.464 1.00 97.00 126 MET A N 1
ATOM 1046 C CA . MET A 1 126 ? -17.320 11.793 4.866 1.00 97.00 126 MET A CA 1
ATOM 1047 C C . MET A 1 126 ? -17.973 12.446 6.089 1.00 97.00 126 MET A C 1
ATOM 1049 O O . MET A 1 126 ? -17.267 12.825 7.027 1.00 97.00 126 MET A O 1
ATOM 1053 N N . PRO A 1 127 ? -19.315 12.547 6.138 1.00 96.94 127 PRO A N 1
ATOM 1054 C CA . PRO A 1 127 ? -19.996 13.061 7.315 1.00 96.94 127 PRO A CA 1
ATOM 1055 C C . PRO A 1 127 ? -19.778 12.129 8.509 1.00 96.94 127 PRO A C 1
ATOM 1057 O O . PRO A 1 127 ? -19.731 10.901 8.371 1.00 96.94 127 PRO A O 1
ATOM 1060 N N . PHE A 1 128 ? -19.681 12.717 9.699 1.00 98.19 128 PHE A N 1
ATOM 1061 C CA . PHE A 1 128 ? -19.548 11.942 10.922 1.00 98.19 128 PHE A CA 1
ATOM 1062 C C . PHE A 1 128 ? -20.850 11.202 11.247 1.00 98.19 128 PHE A C 1
ATOM 1064 O O . PHE A 1 128 ? -21.910 11.806 11.417 1.00 98.19 128 PHE A O 1
ATOM 1071 N N . VAL A 1 129 ? -20.742 9.884 11.366 1.00 98.31 129 VAL A N 1
ATOM 1072 C CA . VAL A 1 129 ? -21.781 8.982 11.847 1.00 98.31 129 VAL A CA 1
ATOM 1073 C C . VAL A 1 129 ? -21.207 8.246 13.043 1.00 98.31 129 VAL A C 1
ATOM 1075 O O . VAL A 1 129 ? -20.203 7.548 12.934 1.00 98.31 129 VAL A O 1
ATOM 1078 N N . PHE A 1 130 ? -21.856 8.408 14.189 1.00 98.25 130 PHE A N 1
ATOM 1079 C CA . PHE A 1 130 ? -21.418 7.796 15.433 1.00 98.25 130 PHE A CA 1
ATOM 1080 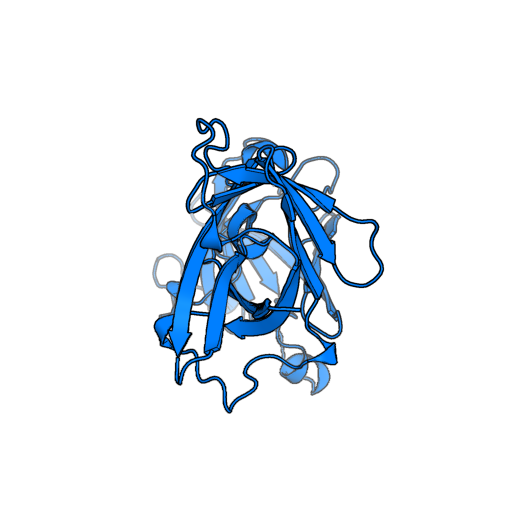C C . PHE A 1 130 ? -21.616 6.270 15.422 1.00 98.25 130 PHE A C 1
ATOM 1082 O O . PHE A 1 130 ? -22.656 5.763 14.993 1.00 98.25 130 PHE A O 1
ATOM 1089 N N . ASP A 1 131 ? -20.632 5.546 15.955 1.00 97.94 131 ASP A N 1
ATOM 1090 C CA . ASP A 1 131 ? -20.676 4.111 16.230 1.00 97.94 131 ASP A CA 1
ATOM 1091 C C . ASP A 1 131 ? -20.195 3.849 17.665 1.00 97.94 131 ASP A C 1
ATOM 1093 O O . ASP A 1 131 ? -19.035 4.075 18.003 1.00 97.94 131 ASP A O 1
ATOM 1097 N N . ALA A 1 132 ? -21.096 3.392 18.533 1.00 97.81 132 ALA A N 1
ATOM 1098 C CA . ALA A 1 132 ? -20.755 3.113 19.924 1.00 97.81 132 ALA A CA 1
ATOM 1099 C C . ALA A 1 132 ? -19.855 1.875 20.075 1.00 97.81 132 ALA A C 1
ATOM 1101 O O . ALA A 1 132 ? -19.117 1.774 21.057 1.00 97.81 132 ALA A O 1
ATOM 1102 N N . GLU A 1 133 ? -19.916 0.926 19.136 1.00 97.25 133 GLU A N 1
ATOM 1103 C CA . GLU A 1 133 ? -19.236 -0.365 19.270 1.00 97.25 133 GLU A CA 1
ATOM 1104 C C . GLU A 1 133 ? -17.724 -0.259 19.084 1.00 97.25 133 GLU A C 1
ATOM 1106 O O . GLU A 1 133 ? -16.975 -1.029 19.695 1.00 97.25 133 GLU A O 1
ATOM 1111 N N . VAL A 1 134 ? -17.270 0.710 18.286 1.00 98.25 134 VAL A N 1
ATOM 1112 C CA . VAL A 1 134 ? -15.849 0.917 17.982 1.00 98.25 134 VAL A CA 1
ATOM 1113 C C . VAL A 1 134 ? -15.111 1.695 19.077 1.00 98.25 134 VAL A C 1
ATOM 1115 O O . VAL A 1 134 ? -13.887 1.631 19.152 1.00 98.25 134 VAL A O 1
ATOM 1118 N N . LEU A 1 135 ? -15.832 2.384 19.966 1.00 98.44 135 LEU A N 1
ATOM 1119 C CA . LEU A 1 135 ? -15.237 3.284 20.956 1.00 98.44 135 LEU A CA 1
ATOM 1120 C C . LEU A 1 135 ? -14.235 2.608 21.892 1.00 98.44 135 LEU A C 1
ATOM 1122 O O . LEU A 1 135 ? -14.472 1.508 22.401 1.00 98.44 135 LEU A O 1
ATOM 1126 N N . GLY A 1 136 ? -13.189 3.355 22.235 1.00 98.31 136 GLY A N 1
ATOM 1127 C CA . GLY A 1 136 ? -12.131 2.938 23.144 1.00 98.31 136 GLY A CA 1
ATOM 1128 C C . GLY A 1 136 ? -10.946 2.303 22.425 1.00 98.31 136 GLY A C 1
ATOM 1129 O O . GLY A 1 136 ? -10.802 2.394 21.205 1.00 98.31 136 GLY A O 1
ATOM 1130 N N . LYS A 1 137 ? -10.065 1.690 23.219 1.00 98.50 137 LYS A N 1
ATOM 1131 C CA . LYS A 1 137 ? -8.778 1.173 22.758 1.00 98.50 137 LYS A CA 1
ATOM 1132 C C . LYS A 1 137 ? -8.870 -0.279 22.291 1.00 98.50 137 LYS A C 1
ATOM 1134 O O . LYS A 1 137 ? -9.410 -1.141 22.985 1.00 98.50 137 LYS A O 1
ATOM 1139 N N . TRP A 1 138 ? -8.235 -0.533 21.156 1.00 98.75 138 TRP A N 1
ATOM 1140 C CA . TRP A 1 138 ? -8.039 -1.840 20.548 1.00 98.75 138 TRP A CA 1
ATOM 1141 C C . TRP A 1 138 ? -6.543 -2.105 20.371 1.00 98.75 138 TRP A C 1
ATOM 1143 O O . TRP A 1 138 ? -5.799 -1.208 19.971 1.00 98.75 138 TRP A O 1
ATOM 1153 N N . VAL A 1 139 ? -6.086 -3.318 20.672 1.00 98.25 139 VAL A N 1
ATOM 1154 C CA . VAL A 1 139 ? -4.683 -3.752 20.566 1.00 98.25 139 VAL A CA 1
ATOM 1155 C C . VAL A 1 139 ? -4.556 -4.760 19.436 1.00 98.25 139 VAL A C 1
ATOM 1157 O O . VAL A 1 139 ? -5.420 -5.617 19.274 1.00 98.25 139 VAL A O 1
ATOM 1160 N N . VAL A 1 140 ? -3.506 -4.627 18.627 1.00 98.00 140 VAL A N 1
ATOM 1161 C CA . VAL A 1 140 ? -3.304 -5.498 17.466 1.00 98.00 140 VAL A CA 1
ATOM 1162 C C . VAL A 1 140 ? -3.140 -6.952 17.920 1.00 98.00 140 VAL A C 1
ATOM 1164 O O . VAL A 1 140 ? -2.462 -7.241 18.907 1.00 98.00 140 VAL A O 1
ATOM 1167 N N . LYS A 1 141 ? -3.746 -7.866 17.173 1.00 96.94 141 LYS A N 1
ATOM 1168 C CA . LYS A 1 141 ? -3.623 -9.314 17.324 1.00 96.94 141 LYS A CA 1
ATOM 1169 C C . LYS A 1 141 ? -2.909 -9.923 16.121 1.00 96.94 141 LYS A C 1
ATOM 1171 O O . LYS A 1 141 ? -2.031 -10.762 16.305 1.00 96.94 141 LYS A O 1
ATOM 1176 N N . ASP A 1 142 ? -3.262 -9.514 14.906 1.00 97.31 142 ASP A N 1
ATOM 1177 C CA . ASP A 1 142 ? -2.701 -10.108 13.690 1.00 97.31 142 ASP A CA 1
ATOM 1178 C C . ASP A 1 142 ? -2.767 -9.166 12.479 1.00 97.31 142 ASP A C 1
ATOM 1180 O O . ASP A 1 142 ? -3.396 -8.105 12.534 1.00 97.31 142 ASP A O 1
ATOM 1184 N N . LEU A 1 143 ? -2.127 -9.581 11.387 1.00 96.19 143 LEU A N 1
ATOM 1185 C CA . LEU A 1 143 ? -2.221 -8.992 10.055 1.00 96.19 143 LEU A CA 1
ATOM 1186 C C . LEU A 1 143 ? -2.541 -10.106 9.049 1.00 96.19 143 LEU A C 1
ATOM 1188 O O . LEU A 1 143 ? -1.808 -11.089 8.947 1.00 96.19 143 LEU A O 1
ATOM 1192 N N . ILE A 1 144 ? -3.628 -9.942 8.300 1.00 96.19 144 ILE A N 1
ATOM 1193 C CA . ILE A 1 144 ? -4.150 -10.944 7.360 1.00 96.19 144 ILE A CA 1
ATOM 1194 C C . ILE A 1 144 ? -4.443 -10.320 5.993 1.00 96.19 144 ILE A C 1
ATOM 1196 O O . ILE A 1 144 ? -4.605 -9.110 5.868 1.00 96.19 144 ILE A O 1
ATOM 1200 N N . ASP A 1 145 ? -4.511 -11.142 4.953 1.00 94.50 145 ASP A N 1
ATOM 1201 C CA . ASP A 1 145 ? -4.859 -10.742 3.583 1.00 94.50 145 ASP A CA 1
ATOM 1202 C C . ASP A 1 145 ? -6.374 -10.589 3.374 1.00 94.50 145 ASP A C 1
ATOM 1204 O O . ASP A 1 145 ? -6.814 -9.758 2.581 1.00 94.50 145 ASP A O 1
ATOM 1208 N N . SER A 1 146 ? -7.180 -11.362 4.105 1.00 94.94 146 SER A N 1
ATOM 1209 C CA . SER A 1 146 ? -8.641 -11.318 4.051 1.00 94.94 146 SER A CA 1
ATOM 1210 C C . SER A 1 146 ? -9.273 -11.580 5.423 1.00 94.94 146 SER A C 1
ATOM 1212 O O . SER A 1 146 ? -8.902 -12.562 6.070 1.00 94.94 146 SER A O 1
ATOM 1214 N N . PRO A 1 147 ? -10.289 -10.797 5.845 1.00 95.56 147 PRO A N 1
ATOM 1215 C CA . PRO A 1 147 ? -11.046 -11.035 7.077 1.00 95.56 147 PRO A CA 1
ATOM 1216 C C . PRO A 1 147 ? -11.649 -12.437 7.191 1.00 95.56 147 PRO A C 1
ATOM 1218 O O . PRO A 1 147 ? -11.795 -12.957 8.295 1.00 95.56 147 PRO A O 1
ATOM 1221 N N . ASP A 1 148 ? -11.995 -13.063 6.065 1.00 94.12 148 ASP A N 1
ATOM 1222 C CA . ASP A 1 148 ? -12.631 -14.386 6.046 1.00 94.12 148 ASP A CA 1
ATOM 1223 C C . ASP A 1 148 ? -11.640 -15.527 6.320 1.00 94.12 148 ASP A C 1
ATOM 1225 O O . ASP A 1 148 ? -12.051 -16.639 6.637 1.00 94.12 148 ASP A O 1
ATOM 1229 N N . GLY A 1 149 ? -10.334 -15.254 6.230 1.00 91.31 149 GLY A N 1
ATOM 1230 C CA . GLY A 1 149 ? -9.268 -16.202 6.560 1.00 91.31 149 GLY A CA 1
ATOM 1231 C C . GLY A 1 149 ? -8.796 -16.139 8.016 1.00 91.31 149 GLY A C 1
ATOM 1232 O O . GLY A 1 149 ? -7.814 -16.804 8.359 1.00 91.31 149 GLY A O 1
ATOM 1233 N N . PHE A 1 150 ? -9.434 -15.321 8.860 1.00 96.38 150 PHE A N 1
ATOM 1234 C CA . PHE A 1 150 ? -9.029 -15.145 10.252 1.00 96.38 150 PHE A CA 1
ATOM 1235 C C . PHE A 1 150 ? -9.405 -16.348 11.121 1.00 96.38 150 PHE A C 1
ATOM 1237 O O . PHE A 1 150 ? -10.568 -16.741 11.184 1.00 96.38 150 PHE A O 1
ATOM 1244 N N . ASP A 1 151 ? -8.418 -16.871 11.849 1.00 95.31 151 ASP A N 1
ATOM 1245 C CA . ASP A 1 151 ? -8.602 -17.861 12.910 1.00 95.31 151 ASP A CA 1
ATOM 1246 C C . ASP A 1 151 ? -7.944 -17.331 14.197 1.00 95.31 151 ASP A C 1
ATOM 1248 O O . ASP A 1 151 ? -6.715 -17.171 14.219 1.00 95.31 151 ASP A O 1
ATOM 1252 N N . PRO A 1 152 ? -8.723 -17.077 15.268 1.00 95.62 152 PRO A N 1
ATOM 1253 C CA . PRO A 1 152 ? -8.214 -16.500 16.512 1.00 95.62 152 PRO A CA 1
ATOM 1254 C C . PRO A 1 152 ? -7.177 -17.377 17.228 1.00 95.62 152 PRO A C 1
ATOM 1256 O O . PRO A 1 152 ? -6.403 -16.859 18.038 1.00 95.62 152 PRO A O 1
ATOM 1259 N N . ASN A 1 153 ? -7.125 -18.676 16.920 1.00 94.88 153 ASN A N 1
ATOM 1260 C CA . ASN A 1 153 ? -6.184 -19.628 17.515 1.00 94.88 153 ASN A CA 1
ATOM 1261 C C . ASN A 1 153 ? -4.828 -19.659 16.803 1.00 94.88 153 ASN A C 1
ATOM 1263 O O . ASN A 1 153 ? -3.910 -20.353 17.244 1.00 94.88 153 ASN A O 1
ATOM 1267 N N . THR A 1 154 ? -4.687 -18.917 15.706 1.00 94.19 154 THR A N 1
ATOM 1268 C CA . THR A 1 154 ? -3.455 -18.867 14.919 1.00 94.19 154 THR A CA 1
ATOM 1269 C C . THR A 1 154 ? -2.815 -17.483 14.966 1.00 94.19 154 THR A C 1
ATOM 1271 O O . THR A 1 154 ? -3.394 -16.505 15.444 1.00 94.19 154 THR A O 1
ATOM 1274 N N . GLN A 1 155 ? -1.563 -17.421 14.519 1.00 93.75 155 GLN A N 1
ATOM 1275 C CA . GLN A 1 155 ? -0.850 -16.180 14.257 1.00 93.75 155 GLN A CA 1
ATOM 1276 C C . GLN A 1 155 ? -0.353 -16.249 12.814 1.00 93.75 155 GLN A C 1
ATOM 1278 O O . GLN A 1 155 ? 0.519 -17.063 12.505 1.00 93.75 155 GLN A O 1
ATOM 1283 N N . LYS A 1 156 ? -0.935 -15.444 11.924 1.00 92.94 156 LYS A N 1
ATOM 1284 C CA . LYS A 1 156 ? -0.577 -15.406 10.501 1.00 92.94 156 LYS A CA 1
ATOM 1285 C C . LYS A 1 156 ? 0.687 -14.588 10.273 1.00 92.94 156 LYS A C 1
ATOM 1287 O O . LYS A 1 156 ? 1.574 -15.045 9.556 1.00 92.94 156 LYS A O 1
ATOM 1292 N N . PHE A 1 157 ? 0.795 -13.420 10.904 1.00 91.69 157 PHE A N 1
ATOM 1293 C CA . PHE A 1 157 ? 1.969 -12.556 10.805 1.00 91.69 157 PHE A CA 1
ATOM 1294 C C . PHE A 1 157 ? 2.796 -12.577 12.100 1.00 91.69 157 PHE A C 1
ATOM 1296 O O . PHE A 1 157 ? 2.205 -12.501 13.178 1.00 91.69 157 PHE A O 1
ATOM 1303 N N . PRO A 1 158 ? 4.141 -12.643 12.050 1.00 90.81 158 PRO A N 1
ATOM 1304 C CA . PRO A 1 158 ? 4.980 -12.629 13.251 1.00 90.81 158 PRO A CA 1
ATOM 1305 C C . PRO A 1 158 ? 4.668 -11.448 14.180 1.00 90.81 158 PRO A C 1
ATOM 1307 O O . PRO A 1 158 ? 4.634 -10.294 13.750 1.00 90.81 158 PRO A O 1
ATOM 1310 N N . ALA A 1 159 ? 4.435 -11.733 15.464 1.00 88.75 159 ALA A N 1
ATOM 1311 C CA . ALA A 1 159 ? 3.949 -10.740 16.425 1.00 88.75 159 ALA A CA 1
ATOM 1312 C C . ALA A 1 159 ? 4.941 -9.583 16.661 1.00 88.75 159 ALA A C 1
ATOM 1314 O O . ALA A 1 159 ? 4.541 -8.432 16.845 1.00 88.75 159 ALA A O 1
ATOM 1315 N N . ASP A 1 160 ? 6.240 -9.873 16.624 1.00 87.94 160 ASP A N 1
ATOM 1316 C CA . ASP A 1 160 ? 7.331 -8.897 16.697 1.00 87.94 160 ASP A CA 1
ATOM 1317 C C . ASP A 1 160 ? 7.445 -8.032 15.430 1.00 87.94 160 ASP A C 1
ATOM 1319 O O . ASP A 1 160 ? 7.887 -6.882 15.503 1.00 87.94 160 ASP A O 1
ATOM 1323 N N . GLY A 1 161 ? 6.968 -8.542 14.293 1.00 87.56 161 GLY A N 1
ATOM 1324 C CA . GLY A 1 161 ? 6.883 -7.826 13.024 1.00 87.56 161 GLY A CA 1
ATOM 1325 C C . GLY A 1 161 ? 5.665 -6.906 12.880 1.00 87.56 161 GLY A C 1
ATOM 1326 O O . GLY A 1 161 ? 5.660 -6.058 11.987 1.00 87.56 161 GLY A O 1
ATOM 1327 N N . LEU A 1 162 ? 4.634 -7.031 13.728 1.00 92.44 162 LEU A N 1
ATOM 1328 C CA . LEU A 1 162 ? 3.421 -6.208 13.627 1.00 92.44 162 LEU A CA 1
ATOM 1329 C C . LEU A 1 162 ? 3.745 -4.730 13.860 1.00 92.44 162 LEU A C 1
ATOM 1331 O O . LEU A 1 162 ? 4.111 -4.322 14.966 1.00 92.44 162 LEU A O 1
ATOM 1335 N N . PHE A 1 163 ? 3.609 -3.915 12.814 1.00 90.38 163 PHE A N 1
ATOM 1336 C CA . PHE A 1 163 ? 3.948 -2.498 12.884 1.00 90.38 163 PHE A CA 1
ATOM 1337 C C . PHE A 1 163 ? 2.871 -1.674 13.599 1.00 90.38 163 PHE A C 1
ATOM 1339 O O . PHE A 1 163 ? 3.207 -0.881 14.479 1.00 90.38 163 PHE A O 1
ATOM 1346 N N . ALA A 1 164 ? 1.588 -1.877 13.278 1.00 95.75 164 ALA A N 1
ATOM 1347 C CA . ALA A 1 164 ? 0.492 -1.341 14.086 1.00 95.75 164 ALA A CA 1
ATOM 1348 C C . ALA A 1 164 ? 0.521 -1.977 15.478 1.00 95.75 164 ALA A C 1
ATOM 1350 O O . ALA A 1 164 ? 0.855 -3.148 15.609 1.00 95.75 164 ALA A O 1
ATOM 1351 N N . LYS A 1 165 ? 0.199 -1.208 16.520 1.00 97.19 165 LYS A N 1
ATOM 1352 C CA . LYS A 1 165 ? 0.185 -1.673 17.917 1.00 97.19 165 LYS A CA 1
ATOM 1353 C C . LYS A 1 165 ? -1.183 -1.506 18.559 1.00 97.19 165 LYS A C 1
ATOM 1355 O O . LYS A 1 165 ? -1.666 -2.419 19.222 1.00 97.19 165 LYS A O 1
ATOM 1360 N N . SER A 1 166 ? -1.818 -0.358 18.357 1.00 98.31 166 SER A N 1
ATOM 1361 C CA . SER A 1 166 ? -3.166 -0.099 18.859 1.00 98.31 166 SER A CA 1
ATOM 1362 C C . SER A 1 166 ? -3.853 1.008 18.079 1.00 98.31 166 SER A C 1
ATOM 1364 O O . SER A 1 166 ? -3.173 1.855 17.504 1.00 98.31 166 SER A O 1
ATOM 1366 N N . VAL A 1 167 ? -5.177 1.050 18.157 1.00 98.62 167 VAL A N 1
ATOM 1367 C CA . VAL A 1 167 ? -6.008 2.175 17.716 1.00 98.62 167 VAL A CA 1
ATOM 1368 C C . VAL A 1 167 ? -7.020 2.507 18.815 1.00 98.62 167 VAL A C 1
ATOM 1370 O O . VAL A 1 167 ? -7.552 1.604 19.460 1.00 98.62 167 VAL A O 1
ATOM 1373 N N . CYS A 1 168 ? -7.251 3.790 19.086 1.00 98.56 168 CYS A N 1
ATOM 1374 C CA . CYS A 1 168 ? -8.254 4.260 20.044 1.00 98.56 168 CYS A CA 1
ATOM 1375 C C . CYS A 1 168 ? -9.247 5.185 19.348 1.00 98.56 168 CYS A C 1
ATOM 1377 O O . CYS A 1 168 ? -8.810 6.136 18.708 1.00 98.56 168 CYS A O 1
ATOM 1379 N N . PHE A 1 169 ? -10.547 4.910 19.477 1.00 98.69 169 PHE A N 1
ATOM 1380 C CA . PHE A 1 169 ? -11.625 5.716 18.895 1.00 98.69 169 PHE A CA 1
ATOM 1381 C C . PHE A 1 169 ? -12.331 6.534 19.980 1.00 98.69 169 PHE A C 1
ATOM 1383 O O . PHE A 1 169 ? -12.864 5.967 20.940 1.00 98.69 169 PHE A O 1
ATOM 1390 N N . GLU A 1 170 ? -12.364 7.852 19.805 1.00 98.31 170 GLU A N 1
ATOM 1391 C CA . GLU A 1 170 ? -12.989 8.816 20.712 1.00 98.31 170 GLU A CA 1
ATOM 1392 C C . GLU A 1 170 ? -14.382 9.240 20.229 1.00 98.31 170 GLU A C 1
ATOM 1394 O O . GLU A 1 170 ? -14.728 9.132 19.052 1.00 98.31 170 GLU A O 1
ATOM 1399 N N . LYS A 1 171 ? -15.217 9.727 21.152 1.00 96.88 171 LYS A N 1
ATOM 1400 C CA . LYS A 1 171 ? -16.643 10.020 20.892 1.00 96.88 171 LYS A CA 1
ATOM 1401 C C . LYS A 1 171 ? -16.892 11.159 19.902 1.00 96.88 171 LYS A C 1
ATOM 1403 O O . LYS A 1 171 ? -17.983 11.238 19.345 1.00 96.88 171 LYS A O 1
ATOM 1408 N N . ASP A 1 172 ? -15.926 12.045 19.731 1.00 94.25 172 ASP A N 1
ATOM 1409 C CA . ASP A 1 172 ? -15.987 13.249 18.900 1.00 94.25 172 ASP A CA 1
ATOM 1410 C C . ASP A 1 172 ? -15.544 13.014 17.446 1.00 94.25 172 ASP A C 1
ATOM 1412 O O . ASP A 1 172 ? -15.448 13.963 16.670 1.00 94.25 172 ASP A O 1
ATOM 1416 N N . GLY A 1 173 ? -15.311 11.756 17.060 1.00 97.19 173 GLY A N 1
ATOM 1417 C CA . GLY A 1 173 ? -14.853 11.409 15.716 1.00 97.19 173 GLY A CA 1
ATOM 1418 C C . GLY A 1 173 ? -13.335 11.460 15.558 1.00 97.19 173 GLY A C 1
ATOM 1419 O O . GLY A 1 173 ? -12.844 11.320 14.438 1.00 97.19 173 GLY A O 1
ATOM 1420 N N . GLU A 1 174 ? -12.576 11.630 16.644 1.00 98.31 174 GLU A N 1
ATOM 1421 C CA . GLU A 1 174 ? -11.118 11.497 16.633 1.00 98.31 174 GLU A CA 1
ATOM 1422 C C . GLU A 1 174 ? -10.679 10.050 16.877 1.00 98.31 174 GLU A C 1
ATOM 1424 O O . GLU A 1 174 ? -11.311 9.293 17.617 1.00 98.31 174 GLU A O 1
ATOM 1429 N N . ALA A 1 175 ? -9.586 9.645 16.235 1.00 98.44 175 ALA A N 1
ATOM 1430 C CA . ALA A 1 175 ? -8.946 8.359 16.462 1.00 98.44 175 ALA A CA 1
ATOM 1431 C C . ALA A 1 175 ? -7.425 8.509 16.562 1.00 98.44 175 ALA A C 1
ATOM 1433 O O . ALA A 1 175 ? -6.827 9.389 15.939 1.00 98.44 175 ALA A O 1
ATOM 1434 N N . PHE A 1 176 ? -6.791 7.633 17.338 1.00 98.38 176 PHE A N 1
ATOM 1435 C CA . PHE A 1 176 ? -5.351 7.661 17.590 1.00 98.38 176 PHE A CA 1
ATOM 1436 C C . PHE A 1 176 ? -4.736 6.283 17.379 1.00 98.38 176 PHE A C 1
ATOM 1438 O O . PHE A 1 176 ? -5.021 5.348 18.131 1.00 98.38 176 PHE A O 1
ATOM 1445 N N . SER A 1 177 ? -3.855 6.172 16.388 1.00 98.00 177 SER A N 1
ATOM 1446 C CA . SER A 1 177 ? -3.147 4.935 16.054 1.00 98.00 177 SER A CA 1
ATOM 1447 C C . SER A 1 177 ? -1.703 4.968 16.553 1.00 98.00 177 SER A C 1
ATOM 1449 O O . SER A 1 177 ? -0.994 5.962 16.397 1.00 98.00 177 SER A O 1
ATOM 1451 N N . GLN A 1 178 ? -1.243 3.864 17.135 1.00 97.81 178 GLN A N 1
ATOM 1452 C CA . GLN A 1 178 ? 0.140 3.659 17.566 1.00 97.81 178 GLN A CA 1
ATOM 1453 C C . GLN A 1 178 ? 0.833 2.699 16.599 1.00 97.81 178 GLN A C 1
ATOM 1455 O O . GLN A 1 178 ? 0.375 1.570 16.420 1.00 97.81 178 GLN A O 1
ATOM 1460 N N . TYR A 1 179 ? 1.964 3.121 16.031 1.00 94.62 179 TYR A N 1
ATOM 1461 C CA . TYR A 1 179 ? 2.756 2.327 15.089 1.00 94.62 179 TYR A CA 1
ATOM 1462 C C . TYR A 1 179 ? 4.202 2.191 15.574 1.00 94.62 179 TYR A C 1
ATOM 1464 O O . TYR A 1 179 ? 4.962 3.160 15.544 1.00 94.62 179 TYR A O 1
ATOM 1472 N N . GLY A 1 180 ? 4.605 0.999 16.017 1.00 91.56 180 GLY A N 1
ATOM 1473 C CA . GLY A 1 180 ? 5.912 0.774 16.641 1.00 91.56 180 GLY A CA 1
ATOM 1474 C C . GLY A 1 180 ? 6.192 1.799 17.747 1.00 91.56 180 GLY A C 1
ATOM 1475 O O . GLY A 1 180 ? 5.342 2.029 18.604 1.00 91.56 180 GLY A O 1
ATOM 1476 N N . GLU A 1 181 ? 7.353 2.450 17.678 1.00 90.88 181 GLU A N 1
ATOM 1477 C CA . GLU A 1 181 ? 7.784 3.519 18.597 1.00 90.88 181 GLU A CA 1
ATOM 1478 C C . GLU A 1 181 ? 7.461 4.938 18.087 1.00 90.88 181 GLU A C 1
ATOM 1480 O O . GLU A 1 181 ? 7.945 5.929 18.633 1.00 90.88 181 GLU A O 1
ATOM 1485 N N . LYS A 1 182 ? 6.670 5.075 17.013 1.00 93.12 182 LYS A N 1
ATOM 1486 C CA . LYS A 1 182 ? 6.323 6.396 16.469 1.00 93.12 182 LYS A CA 1
ATOM 1487 C C . LYS A 1 182 ? 5.403 7.169 17.424 1.00 93.12 182 LYS A C 1
ATOM 1489 O O . LYS A 1 182 ? 4.678 6.551 18.199 1.00 93.12 182 LYS A O 1
ATOM 1494 N N . PRO A 1 183 ? 5.369 8.510 17.346 1.00 95.75 183 PRO A N 1
ATOM 1495 C CA . PRO A 1 183 ? 4.339 9.292 18.020 1.00 95.75 183 PRO A CA 1
ATOM 1496 C C . PRO A 1 183 ? 2.930 8.827 17.632 1.00 95.75 183 PRO A C 1
ATOM 1498 O O . PRO A 1 183 ? 2.727 8.344 16.514 1.00 95.75 183 PRO A O 1
ATOM 1501 N N . LEU A 1 184 ? 1.965 9.020 18.537 1.00 96.31 184 LEU A N 1
ATOM 1502 C CA . LEU A 1 184 ? 0.556 8.749 18.255 1.00 96.31 184 LEU A CA 1
ATOM 1503 C C . LEU A 1 184 ? 0.118 9.487 16.992 1.00 96.31 184 LEU A C 1
ATOM 1505 O O . LEU A 1 184 ? 0.313 10.697 16.851 1.00 96.31 184 LEU A O 1
ATOM 1509 N N . TYR A 1 185 ? -0.483 8.736 16.080 1.00 97.25 185 TYR A N 1
ATOM 1510 C CA . TYR A 1 185 ? -0.956 9.241 14.810 1.00 97.25 185 TYR A CA 1
ATOM 1511 C C . TYR A 1 185 ? -2.436 9.593 14.919 1.00 97.25 185 TYR A C 1
ATOM 1513 O O . TYR A 1 185 ? -3.271 8.712 15.118 1.00 97.25 185 TYR A O 1
ATOM 1521 N N . LYS A 1 186 ? -2.745 10.889 14.829 1.00 97.81 186 LYS A N 1
ATOM 1522 C CA . LYS A 1 186 ? -4.115 11.398 14.894 1.00 97.81 186 LYS A CA 1
ATOM 1523 C C . LYS A 1 186 ? -4.805 11.241 13.540 1.00 97.81 186 LYS A C 1
ATOM 1525 O O . LYS A 1 186 ? -4.277 11.672 12.519 1.00 97.81 186 LYS A O 1
ATOM 1530 N N . GLN A 1 187 ? -5.999 10.669 13.570 1.00 97.94 187 GLN A N 1
ATOM 1531 C CA . GLN A 1 187 ? -6.885 10.421 12.436 1.00 97.94 187 GLN A CA 1
ATOM 1532 C C . GLN A 1 187 ? -8.311 10.845 12.810 1.00 97.94 187 GLN A C 1
ATOM 1534 O O . GLN A 1 187 ? -8.600 11.146 13.973 1.00 97.94 187 GLN A O 1
ATOM 1539 N N . LYS A 1 188 ? -9.211 10.861 11.828 1.00 98.38 188 LYS A N 1
ATOM 1540 C CA . LYS A 1 188 ? -10.655 10.959 12.071 1.00 98.38 188 LYS A CA 1
ATOM 1541 C C . LYS A 1 188 ? -11.308 9.603 11.861 1.00 98.38 188 LYS A C 1
ATOM 1543 O O . LYS A 1 188 ? -10.717 8.719 11.249 1.00 98.38 188 LYS A O 1
ATOM 1548 N N . TRP A 1 189 ? -12.536 9.434 12.320 1.00 98.69 189 TRP A N 1
ATOM 1549 C CA . TRP A 1 189 ? -13.335 8.265 11.986 1.00 98.69 189 TRP A CA 1
ATOM 1550 C C . TRP A 1 189 ? -14.804 8.626 11.812 1.00 98.69 189 TRP A C 1
ATOM 1552 O O . TRP A 1 189 ? -15.294 9.634 12.312 1.00 98.69 189 TRP A O 1
ATOM 1562 N N . THR A 1 190 ? -15.506 7.766 11.092 1.00 98.62 190 THR A N 1
ATOM 1563 C CA . THR A 1 190 ? -16.965 7.736 10.977 1.00 98.62 190 THR A CA 1
ATOM 1564 C C . THR A 1 190 ? -17.397 6.273 10.963 1.00 98.62 190 THR A C 1
ATOM 1566 O O . THR A 1 190 ? -16.552 5.377 10.869 1.00 98.62 190 THR A O 1
ATOM 1569 N N . LYS A 1 191 ? -18.686 5.977 11.110 1.00 98.50 191 LYS A N 1
ATOM 1570 C CA . LYS A 1 191 ? -19.162 4.593 11.124 1.00 98.50 191 LYS A CA 1
ATOM 1571 C C . LYS A 1 191 ? -18.660 3.824 9.895 1.00 98.50 191 LYS A C 1
ATOM 1573 O O . LYS A 1 191 ? -18.968 4.185 8.762 1.00 98.50 191 LYS A O 1
ATOM 1578 N N . GLY A 1 192 ? -17.902 2.758 10.145 1.00 98.50 192 GLY A N 1
ATOM 1579 C CA . GLY A 1 192 ? -17.318 1.881 9.129 1.00 98.50 192 GLY A CA 1
ATOM 1580 C C . GLY A 1 192 ? -16.001 2.349 8.499 1.00 98.50 192 GLY A C 1
ATOM 1581 O O . GLY A 1 192 ? -15.456 1.592 7.702 1.00 98.50 192 GLY A O 1
ATOM 1582 N N . PHE A 1 193 ? -15.467 3.533 8.834 1.00 98.75 193 PHE A N 1
ATOM 1583 C CA . PHE A 1 193 ? -14.208 4.030 8.260 1.00 98.75 193 PHE A CA 1
ATOM 1584 C C . PHE A 1 193 ? -13.303 4.760 9.260 1.00 98.75 193 PHE A C 1
ATOM 1586 O O . PHE A 1 193 ? -13.747 5.621 10.022 1.00 98.75 193 PHE A O 1
ATOM 1593 N N . LEU A 1 194 ? -12.006 4.469 9.185 1.00 98.56 194 LEU A N 1
ATOM 1594 C CA . LEU A 1 194 ? -10.923 5.289 9.721 1.00 98.56 194 LEU A CA 1
ATOM 1595 C C . LEU A 1 194 ? -10.384 6.176 8.588 1.00 98.56 194 LEU A C 1
ATOM 1597 O O . LEU A 1 194 ? -10.156 5.710 7.475 1.00 98.56 194 LEU A O 1
ATOM 1601 N N . LEU A 1 195 ? -10.225 7.469 8.848 1.00 98.50 195 LEU A N 1
ATOM 1602 C CA . LEU A 1 195 ? -9.956 8.490 7.839 1.00 98.50 195 LEU A CA 1
ATOM 1603 C C . LEU A 1 195 ? -8.593 9.135 8.098 1.00 98.50 195 LEU A C 1
ATOM 1605 O O . LEU A 1 195 ? -8.393 9.851 9.086 1.00 98.50 195 LEU A O 1
ATOM 1609 N N . ASP A 1 196 ? -7.661 8.902 7.180 1.00 96.56 196 ASP A N 1
ATOM 1610 C CA . ASP A 1 196 ? -6.364 9.562 7.130 1.00 96.56 196 ASP A CA 1
ATOM 1611 C C . ASP A 1 196 ? -6.405 10.692 6.093 1.00 96.56 196 ASP A C 1
ATOM 1613 O O . ASP A 1 196 ? -6.163 10.501 4.899 1.00 96.56 196 ASP A O 1
ATOM 1617 N N . GLU A 1 197 ? -6.709 11.901 6.562 1.00 95.12 197 GLU A N 1
ATOM 1618 C CA . GLU A 1 197 ? -6.767 13.095 5.712 1.00 95.12 197 GLU A CA 1
ATOM 1619 C C . GLU A 1 197 ? -5.389 13.482 5.147 1.00 95.12 197 GLU A C 1
ATOM 1621 O O . GLU A 1 197 ? -5.302 14.035 4.050 1.00 95.12 197 GLU A O 1
ATOM 1626 N N . HIS A 1 198 ? -4.300 13.169 5.859 1.00 92.69 198 HIS A N 1
ATOM 1627 C CA . HIS A 1 198 ? -2.943 13.524 5.440 1.00 92.69 198 HIS A CA 1
ATOM 1628 C C . HIS A 1 198 ? -2.496 12.698 4.229 1.00 92.69 198 HIS A C 1
ATOM 1630 O O . HIS A 1 198 ? -1.924 13.223 3.268 1.00 92.69 198 HIS A O 1
ATOM 1636 N N . ASN A 1 199 ? -2.778 11.397 4.255 1.00 92.88 199 ASN A N 1
ATOM 1637 C CA . ASN A 1 199 ? -2.483 10.493 3.150 1.00 92.88 199 ASN A CA 1
ATOM 1638 C C . ASN A 1 199 ? -3.626 10.386 2.136 1.00 92.88 199 ASN A C 1
ATOM 1640 O O . ASN A 1 199 ? -3.399 9.836 1.058 1.00 92.88 199 ASN A O 1
ATOM 1644 N N . SER A 1 200 ? -4.785 10.983 2.434 1.00 96.31 200 SER A N 1
ATOM 1645 C CA . SER A 1 200 ? -6.006 10.928 1.622 1.00 96.31 200 SER A CA 1
ATOM 1646 C C . SER A 1 200 ? -6.472 9.488 1.418 1.00 96.31 200 SER A C 1
ATOM 1648 O O . SER A 1 200 ? -6.618 9.027 0.290 1.00 96.31 200 SER A O 1
ATOM 1650 N N . ILE A 1 201 ? -6.625 8.760 2.521 1.00 97.31 201 ILE A N 1
ATOM 1651 C CA . ILE A 1 201 ? -6.982 7.342 2.539 1.00 97.31 201 ILE A CA 1
ATOM 1652 C C . ILE A 1 201 ? -8.130 7.116 3.520 1.00 97.31 201 ILE A C 1
ATOM 1654 O O . ILE A 1 201 ? -8.131 7.664 4.623 1.00 97.31 201 ILE A O 1
ATOM 1658 N N . SER A 1 202 ? -9.098 6.296 3.116 1.00 98.19 202 SER A N 1
ATOM 1659 C CA . SER A 1 202 ? -10.174 5.819 3.985 1.00 98.19 202 SER A CA 1
ATOM 1660 C C . SER A 1 202 ? -10.076 4.308 4.141 1.00 98.19 202 SER A C 1
ATOM 1662 O O . SER A 1 202 ? -10.179 3.554 3.177 1.00 98.19 202 SER A O 1
ATOM 1664 N N . GLU A 1 203 ? -9.847 3.863 5.367 1.00 98.38 203 GLU A N 1
ATOM 1665 C CA . GLU A 1 203 ? -9.659 2.463 5.732 1.00 98.38 203 GLU A CA 1
ATOM 1666 C C . GLU A 1 203 ? -10.965 1.923 6.301 1.00 98.38 203 GLU A C 1
ATOM 1668 O O . GLU A 1 203 ? -11.460 2.415 7.320 1.00 98.38 203 GLU A O 1
ATOM 1673 N N . ALA A 1 204 ? -11.555 0.934 5.633 1.00 98.56 204 ALA A N 1
ATOM 1674 C CA . ALA A 1 204 ? -12.780 0.321 6.122 1.00 98.56 204 ALA A CA 1
ATOM 1675 C C . ALA A 1 204 ? -12.531 -0.410 7.449 1.00 98.56 204 ALA A C 1
ATOM 1677 O O . ALA A 1 204 ? -11.511 -1.076 7.624 1.00 98.56 204 ALA A O 1
ATOM 1678 N N . TYR A 1 205 ? -13.493 -0.359 8.367 1.00 98.62 205 TYR A N 1
ATOM 1679 C CA . TYR A 1 205 ? -13.492 -1.227 9.537 1.00 98.62 205 TYR A CA 1
ATOM 1680 C C . TYR A 1 205 ? -14.830 -1.919 9.750 1.00 98.62 205 TYR A C 1
ATOM 1682 O O . TYR A 1 205 ? -15.892 -1.419 9.381 1.00 98.62 205 TYR A O 1
ATOM 1690 N N . HIS A 1 206 ? -14.776 -3.079 10.391 1.00 98.06 206 HIS A N 1
ATOM 1691 C CA . HIS A 1 206 ? -15.953 -3.776 10.888 1.00 98.06 206 HIS A CA 1
ATOM 1692 C C . HIS A 1 206 ? -15.602 -4.612 12.116 1.00 98.06 206 HIS A C 1
ATOM 1694 O O . HIS A 1 206 ? -14.449 -4.989 12.328 1.00 98.06 206 HIS A O 1
ATOM 1700 N N . ILE A 1 207 ? -16.609 -4.903 12.934 1.00 98.38 207 ILE A N 1
ATOM 1701 C CA . ILE A 1 207 ? -16.458 -5.698 14.152 1.00 98.38 207 ILE A CA 1
ATOM 1702 C C . ILE A 1 207 ? -17.161 -7.037 13.934 1.00 98.38 207 ILE A C 1
ATOM 1704 O O . ILE A 1 207 ? -18.305 -7.066 13.478 1.00 98.38 207 ILE A O 1
ATOM 1708 N N . ARG A 1 208 ? -16.481 -8.144 14.242 1.00 97.00 208 ARG A N 1
ATOM 1709 C CA . ARG A 1 208 ? -17.074 -9.492 14.260 1.00 97.00 208 ARG A CA 1
ATOM 1710 C C . ARG A 1 208 ? -16.938 -10.078 15.657 1.00 97.00 208 ARG A C 1
ATOM 1712 O O . ARG A 1 208 ? -15.944 -9.829 16.336 1.00 97.00 208 ARG A O 1
ATOM 1719 N N . GLU A 1 209 ? -17.921 -10.865 16.069 1.00 97.06 209 GLU A N 1
ATOM 1720 C CA . GLU A 1 209 ? -17.835 -11.673 17.282 1.00 97.06 209 GLU A CA 1
ATOM 1721 C C . GLU A 1 209 ? -17.551 -13.125 16.897 1.00 97.06 209 GLU A C 1
ATOM 1723 O O . GLU A 1 209 ? -18.242 -13.688 16.048 1.00 97.06 209 GLU A O 1
ATOM 1728 N N . ILE A 1 210 ? -16.507 -13.705 17.485 1.00 96.50 210 ILE A N 1
ATOM 1729 C CA . ILE A 1 210 ? -16.080 -15.088 17.262 1.00 96.50 210 ILE A CA 1
ATOM 1730 C C . ILE A 1 210 ? -15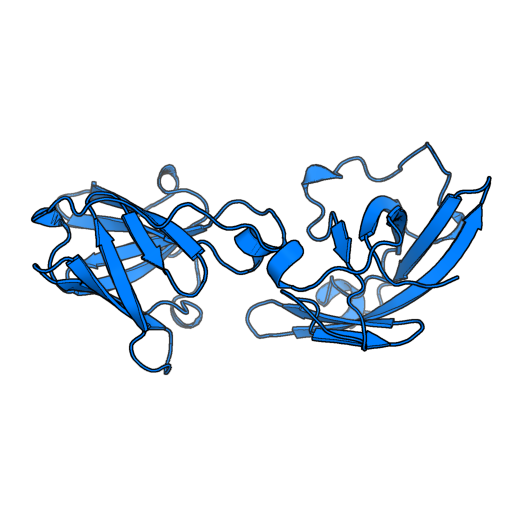.858 -15.693 18.644 1.00 96.50 210 ILE A C 1
ATOM 1732 O O . ILE A 1 210 ? -15.093 -15.144 19.435 1.00 96.50 210 ILE A O 1
ATOM 1736 N N . ASP A 1 211 ? -16.582 -16.768 18.957 1.00 94.56 211 ASP A N 1
ATOM 1737 C CA . ASP A 1 211 ? -16.537 -17.450 20.258 1.00 94.56 211 ASP A CA 1
ATOM 1738 C C . ASP A 1 211 ? -16.707 -16.503 21.466 1.00 94.56 211 ASP A C 1
ATOM 1740 O O . ASP A 1 211 ? -16.046 -16.634 22.496 1.00 94.56 211 ASP A O 1
ATOM 1744 N N . GLY A 1 212 ? -17.599 -15.513 21.335 1.00 95.50 212 GLY A N 1
ATOM 1745 C CA . GLY A 1 212 ? -17.889 -14.520 22.377 1.00 95.50 212 GLY A CA 1
ATOM 1746 C C . GLY A 1 212 ? -16.849 -13.400 22.512 1.00 95.50 212 GLY A C 1
ATOM 1747 O O . GLY A 1 212 ? -16.978 -12.548 23.392 1.00 95.50 212 GLY A O 1
ATOM 1748 N N . VAL A 1 213 ? -15.826 -13.367 21.653 1.00 96.69 213 VAL A N 1
ATOM 1749 C CA . VAL A 1 213 ? -14.802 -12.314 21.624 1.00 96.69 213 VAL A CA 1
ATOM 1750 C C . VAL A 1 213 ? -15.033 -11.400 20.427 1.00 96.69 213 VAL A C 1
ATOM 1752 O O . VAL A 1 213 ? -15.156 -11.853 19.290 1.00 96.69 213 VAL A O 1
ATOM 1755 N N . LYS A 1 214 ? -15.068 -10.087 20.676 1.00 97.62 214 LYS A N 1
ATOM 1756 C CA . LYS A 1 214 ? -15.154 -9.078 19.615 1.00 97.62 214 LYS A CA 1
ATOM 1757 C C . LYS A 1 214 ? -13.776 -8.775 19.036 1.00 97.62 214 LYS A C 1
ATOM 1759 O O . LYS A 1 214 ? -12.855 -8.406 19.767 1.00 97.62 214 LYS A O 1
ATOM 1764 N N . TYR A 1 215 ? -13.689 -8.837 17.715 1.00 98.56 215 TYR A N 1
ATOM 1765 C CA . TYR A 1 215 ? -12.517 -8.483 16.928 1.00 98.56 215 TYR A CA 1
ATOM 1766 C C . TYR A 1 215 ? -12.842 -7.306 16.019 1.00 98.56 215 TYR A C 1
ATOM 1768 O O . TYR A 1 215 ? -13.853 -7.320 15.315 1.00 98.56 215 TYR A O 1
ATOM 1776 N N . LEU A 1 216 ? -11.972 -6.301 16.021 1.00 98.69 216 LEU A N 1
ATOM 1777 C CA . LEU A 1 216 ? -12.008 -5.199 15.069 1.00 98.69 216 LEU A CA 1
ATOM 1778 C C . LEU A 1 216 ? -11.108 -5.551 13.887 1.00 98.69 216 LEU A C 1
ATOM 1780 O O . LEU A 1 216 ? -9.900 -5.712 14.049 1.00 98.69 216 LEU A O 1
ATOM 1784 N N . PHE A 1 217 ? -11.700 -5.637 12.706 1.00 98.69 217 PHE A N 1
ATOM 1785 C CA . PHE A 1 217 ? -10.996 -5.759 11.440 1.00 98.69 217 PHE A CA 1
ATOM 1786 C C . PHE A 1 217 ? -10.884 -4.367 10.848 1.00 98.69 217 PHE A C 1
ATOM 1788 O O . PHE A 1 217 ? -11.905 -3.744 10.562 1.00 98.69 217 PHE A O 1
ATOM 1795 N N . LEU A 1 218 ? -9.660 -3.890 10.679 1.00 98.62 218 LEU A N 1
ATOM 1796 C CA . LEU A 1 218 ? -9.361 -2.583 10.114 1.00 98.62 218 LEU A CA 1
ATOM 1797 C C . LEU A 1 218 ? -8.486 -2.785 8.880 1.00 98.62 218 LEU A C 1
ATOM 1799 O O . LEU A 1 218 ? -7.396 -3.356 8.961 1.00 98.62 218 LEU A O 1
ATOM 1803 N N . GLU A 1 219 ? -8.992 -2.341 7.740 1.00 98.19 219 GLU A N 1
ATOM 1804 C CA . GLU A 1 219 ? -8.282 -2.344 6.470 1.00 98.19 219 GLU A CA 1
ATOM 1805 C C . GLU A 1 219 ? -6.982 -1.543 6.602 1.00 98.19 219 GLU A C 1
ATOM 1807 O O . GLU A 1 219 ? -6.945 -0.510 7.261 1.00 98.19 219 GLU A O 1
ATOM 1812 N N . TRP A 1 220 ? -5.905 -2.023 5.988 1.00 96.00 220 TRP A N 1
ATOM 1813 C CA . TRP A 1 220 ? -4.608 -1.365 5.993 1.00 96.00 220 TRP A CA 1
ATOM 1814 C C . TRP A 1 220 ? -4.168 -1.032 4.577 1.00 96.00 220 TRP A C 1
ATOM 1816 O O . TRP A 1 220 ? -3.682 -1.881 3.819 1.00 96.00 220 TRP A O 1
ATOM 1826 N N . LYS A 1 221 ? -4.308 0.244 4.231 1.00 95.75 221 LYS A N 1
ATOM 1827 C CA . LYS A 1 221 ? -3.973 0.782 2.911 1.00 95.75 221 LYS A CA 1
ATOM 1828 C C . LYS A 1 221 ? -2.555 1.341 2.918 1.00 95.75 221 LYS A C 1
ATOM 1830 O O . LYS A 1 221 ? -2.323 2.546 2.977 1.00 95.75 221 LYS A O 1
ATOM 1835 N N . SER A 1 222 ? -1.590 0.423 2.865 1.00 91.94 222 SER A N 1
ATOM 1836 C CA . SER A 1 222 ? -0.155 0.724 2.887 1.00 91.94 222 SER A CA 1
ATOM 1837 C C . SER A 1 222 ? 0.336 1.415 1.601 1.00 91.94 222 SER A C 1
ATOM 1839 O O . SER A 1 222 ? -0.409 1.640 0.644 1.00 91.94 222 SER A O 1
ATOM 1841 N N . GLY A 1 223 ? 1.645 1.687 1.527 1.00 91.94 223 GLY A N 1
ATOM 1842 C CA . GLY A 1 223 ? 2.281 2.112 0.278 1.00 91.94 223 GLY A CA 1
ATOM 1843 C C . GLY A 1 223 ? 2.077 1.124 -0.881 1.00 91.94 223 GLY A C 1
ATOM 1844 O O . GLY A 1 223 ? 2.041 1.559 -2.032 1.00 91.94 223 GLY A O 1
ATOM 1845 N N . ASP A 1 224 ? 1.881 -0.167 -0.592 1.00 92.25 224 ASP A N 1
ATOM 1846 C CA . ASP A 1 224 ? 1.590 -1.191 -1.603 1.00 92.25 224 ASP A CA 1
ATOM 1847 C C . ASP A 1 224 ? 0.232 -0.948 -2.262 1.00 92.25 224 ASP A C 1
ATOM 1849 O O . ASP A 1 224 ? 0.118 -1.079 -3.480 1.00 92.25 224 ASP A O 1
ATOM 1853 N N . TYR A 1 225 ? -0.770 -0.514 -1.491 1.00 94.75 225 TYR A N 1
ATOM 1854 C CA . TYR A 1 225 ? -2.038 -0.038 -2.042 1.00 94.75 225 TYR A CA 1
ATOM 1855 C C . TYR A 1 225 ? -1.820 1.265 -2.808 1.00 94.75 225 TYR A C 1
ATOM 1857 O O . TYR A 1 225 ? -2.078 1.332 -4.005 1.00 94.75 225 TYR A O 1
ATOM 1865 N N . GLN A 1 226 ? -1.278 2.285 -2.137 1.00 94.75 226 GLN A N 1
ATOM 1866 C CA . GLN A 1 226 ? -1.238 3.649 -2.666 1.00 94.75 226 GLN A CA 1
ATOM 1867 C C . GLN A 1 226 ? -0.405 3.808 -3.943 1.00 94.75 226 GLN A C 1
ATOM 1869 O O . GLN A 1 226 ? -0.694 4.688 -4.751 1.00 94.75 226 GLN A O 1
ATOM 1874 N N . PHE A 1 227 ? 0.651 3.013 -4.109 1.00 94.06 227 PHE A N 1
ATOM 1875 C CA . PHE A 1 227 ? 1.598 3.148 -5.219 1.00 94.06 227 PHE A CA 1
ATOM 1876 C C . PHE A 1 227 ? 1.802 1.855 -6.006 1.00 94.06 227 PHE A C 1
ATOM 1878 O O . PHE A 1 227 ? 2.090 1.920 -7.198 1.00 94.06 227 PHE A O 1
ATOM 1885 N N . GLY A 1 228 ? 1.685 0.695 -5.355 1.00 90.31 228 GLY A N 1
ATOM 1886 C CA . GLY A 1 228 ? 1.832 -0.605 -6.009 1.00 90.31 228 GLY A CA 1
ATOM 1887 C C . GLY A 1 228 ? 0.543 -1.122 -6.655 1.00 90.31 228 GLY A C 1
ATOM 1888 O O . GLY A 1 228 ? 0.602 -2.046 -7.463 1.00 90.31 228 GLY A O 1
ATOM 1889 N N . GLY A 1 229 ? -0.615 -0.530 -6.330 1.00 89.31 229 GLY A N 1
ATOM 1890 C CA . GLY A 1 229 ? -1.922 -0.988 -6.809 1.00 89.31 229 GLY A CA 1
ATOM 1891 C C . GLY A 1 229 ? -2.336 -2.350 -6.241 1.00 89.31 229 GLY A C 1
ATOM 1892 O O . GLY A 1 229 ? -3.173 -3.032 -6.834 1.00 89.31 229 GLY A O 1
ATOM 1893 N N . HIS A 1 230 ? -1.730 -2.766 -5.125 1.00 89.75 230 HIS A N 1
ATOM 1894 C CA . HIS A 1 230 ? -2.058 -4.016 -4.440 1.00 89.75 230 HIS A CA 1
ATOM 1895 C C . HIS A 1 230 ? -3.355 -3.886 -3.651 1.00 89.75 230 HIS A C 1
ATOM 1897 O O . HIS A 1 230 ? -3.764 -2.791 -3.261 1.00 89.75 230 HIS A O 1
ATOM 1903 N N . LYS A 1 231 ? -4.003 -5.022 -3.387 1.00 92.44 231 LYS A N 1
ATOM 1904 C CA . LYS A 1 231 ? -5.131 -5.046 -2.455 1.00 92.44 231 LYS A CA 1
ATOM 1905 C C . LYS A 1 231 ? -4.635 -4.754 -1.030 1.00 92.44 231 LYS A C 1
ATOM 1907 O O . LYS A 1 231 ? -3.538 -5.194 -0.684 1.00 92.44 231 LYS A O 1
ATOM 1912 N N . PRO A 1 232 ? -5.424 -4.041 -0.213 1.00 95.31 232 PRO A N 1
ATOM 1913 C CA . PRO A 1 232 ? -5.099 -3.824 1.192 1.00 95.31 232 PRO A CA 1
ATOM 1914 C C . PRO A 1 232 ? -5.044 -5.133 1.982 1.00 95.31 232 PRO A C 1
ATOM 1916 O O . PRO A 1 232 ? -5.783 -6.075 1.692 1.00 95.31 232 PRO A O 1
ATOM 1919 N N . TYR A 1 233 ? -4.207 -5.148 3.015 1.00 95.31 233 TYR A N 1
ATOM 1920 C CA . TYR A 1 233 ? -4.271 -6.146 4.084 1.00 95.31 233 TYR A CA 1
ATOM 1921 C C . TYR A 1 233 ? -5.254 -5.682 5.164 1.00 95.31 233 TYR A C 1
ATOM 1923 O O . TYR A 1 233 ? -5.832 -4.602 5.071 1.00 95.31 233 TYR A O 1
ATOM 1931 N N . TRP A 1 234 ? -5.423 -6.477 6.215 1.00 97.88 234 TRP A N 1
ATOM 1932 C CA . TRP A 1 234 ? -6.305 -6.189 7.339 1.00 97.88 234 TRP A CA 1
ATOM 1933 C C . TRP A 1 234 ? -5.577 -6.433 8.650 1.00 97.88 234 TRP A C 1
ATOM 1935 O O . TRP A 1 234 ? -5.115 -7.541 8.920 1.00 97.88 234 TRP A O 1
ATOM 1945 N N . HIS A 1 235 ? -5.500 -5.407 9.489 1.00 98.00 235 HIS A N 1
ATOM 1946 C CA . HIS A 1 235 ? -5.128 -5.595 10.880 1.00 98.00 235 HIS A CA 1
ATOM 1947 C C . HIS A 1 235 ? -6.338 -6.112 11.652 1.00 98.00 235 HIS A C 1
ATOM 1949 O O . HIS A 1 235 ? -7.449 -5.588 11.527 1.00 98.00 235 HIS A O 1
ATOM 1955 N N . VAL A 1 236 ? -6.107 -7.116 12.487 1.00 98.44 236 VAL A N 1
ATOM 1956 C CA . VAL A 1 236 ? -7.101 -7.614 13.436 1.00 98.44 236 VAL A CA 1
ATOM 1957 C C . VAL A 1 236 ? -6.720 -7.123 14.816 1.00 98.44 236 VAL A C 1
ATOM 1959 O O . VAL A 1 236 ? -5.573 -7.289 15.228 1.00 98.44 236 VAL A O 1
ATOM 1962 N N . PHE A 1 237 ? -7.669 -6.545 15.543 1.00 98.56 237 PHE A N 1
ATOM 1963 C CA . PHE A 1 237 ? -7.469 -6.060 16.901 1.00 98.56 237 PHE A CA 1
ATOM 1964 C C . PHE A 1 237 ? -8.456 -6.693 17.880 1.00 98.56 237 PHE A C 1
ATOM 1966 O O . PHE A 1 237 ? -9.585 -7.029 17.523 1.00 98.56 237 PHE A O 1
ATOM 1973 N N . THR A 1 238 ? -8.052 -6.775 19.143 1.00 97.75 238 THR A N 1
ATOM 1974 C CA . THR A 1 238 ? -8.902 -7.134 20.285 1.00 97.75 238 THR A CA 1
ATOM 1975 C C . THR A 1 238 ? -9.074 -5.937 21.213 1.00 97.75 238 THR A C 1
ATOM 1977 O O . THR A 1 238 ? -8.242 -5.029 21.227 1.00 97.75 238 THR A O 1
ATOM 1980 N N . ARG A 1 239 ? -10.144 -5.922 22.010 1.00 96.00 239 ARG A N 1
ATOM 1981 C CA . ARG A 1 239 ? -10.316 -4.931 23.086 1.00 96.00 239 ARG A CA 1
ATOM 1982 C C . ARG A 1 239 ? -9.123 -4.979 24.055 1.00 96.00 239 ARG A C 1
ATOM 1984 O O . ARG A 1 239 ? -8.631 -6.067 24.353 1.00 96.00 239 ARG A O 1
ATOM 1991 N N . ALA A 1 240 ? -8.662 -3.800 24.484 1.00 88.81 240 ALA A N 1
ATOM 1992 C CA . ALA A 1 240 ? -7.684 -3.648 25.565 1.00 88.81 240 ALA A CA 1
ATOM 1993 C C . ALA A 1 240 ? -8.305 -3.921 26.941 1.00 88.81 240 ALA A C 1
ATOM 1995 O O . ALA A 1 240 ? -9.518 -3.642 27.096 1.00 88.81 240 ALA A O 1
#